Protein AF-A0A815X2V5-F1 (afdb_monomer)

Structure (mmCIF, N/CA/C/O backbone):
data_AF-A0A815X2V5-F1
#
_entry.id   AF-A0A815X2V5-F1
#
loop_
_atom_site.group_PDB
_atom_site.id
_atom_site.type_symbol
_atom_site.label_atom_id
_atom_site.label_alt_id
_atom_site.label_comp_id
_atom_site.label_asym_id
_atom_site.label_entity_id
_atom_site.label_seq_id
_atom_site.pdbx_PDB_ins_code
_atom_site.Cartn_x
_atom_site.Cartn_y
_atom_site.Cartn_z
_atom_site.occupancy
_atom_site.B_iso_or_equiv
_atom_site.auth_seq_id
_atom_site.auth_comp_id
_atom_site.auth_asym_id
_atom_site.auth_atom_id
_atom_site.pdbx_PDB_model_num
ATOM 1 N N . TRP A 1 1 ? 17.721 -2.792 -13.252 1.00 93.06 1 TRP A N 1
ATOM 2 C CA . TRP A 1 1 ? 18.511 -3.871 -13.878 1.00 93.06 1 TRP A CA 1
ATOM 3 C C . TRP A 1 1 ? 17.912 -5.203 -13.465 1.00 93.06 1 TRP A C 1
ATOM 5 O O . TRP A 1 1 ? 17.746 -5.418 -12.270 1.00 93.06 1 TRP A O 1
ATOM 15 N N . CYS A 1 2 ? 17.519 -6.047 -14.415 1.00 96.38 2 CYS A N 1
ATOM 16 C CA . CYS A 1 2 ? 16.808 -7.303 -14.162 1.00 96.38 2 CYS A CA 1
ATOM 17 C C . CYS A 1 2 ? 17.019 -8.313 -15.309 1.00 96.38 2 CYS A C 1
ATOM 19 O O . CYS A 1 2 ? 17.743 -8.020 -16.260 1.00 96.38 2 CYS A O 1
ATOM 21 N N . GLY A 1 3 ? 16.435 -9.511 -15.198 1.00 96.25 3 GLY A N 1
ATOM 22 C CA . GLY A 1 3 ? 16.600 -10.604 -16.164 1.00 96.25 3 GLY A CA 1
ATOM 23 C C . GLY A 1 3 ? 17.761 -11.556 -15.850 1.00 96.25 3 GLY A C 1
ATOM 24 O O . GLY A 1 3 ? 18.409 -11.487 -14.801 1.00 96.25 3 GLY A O 1
ATOM 25 N N . GLY A 1 4 ? 18.032 -12.476 -16.771 1.00 96.69 4 GLY A N 1
ATOM 26 C CA . GLY A 1 4 ? 19.073 -13.494 -16.667 1.00 96.69 4 GLY A CA 1
ATOM 27 C C . GLY A 1 4 ? 18.911 -14.359 -15.418 1.00 96.69 4 GLY A C 1
ATOM 28 O O . GLY A 1 4 ? 17.835 -14.876 -15.134 1.00 96.69 4 GLY A O 1
ATOM 29 N N . ASN A 1 5 ? 19.996 -14.500 -14.662 1.00 95.62 5 ASN A N 1
ATOM 30 C CA . ASN A 1 5 ? 20.064 -15.249 -13.407 1.00 95.62 5 ASN A CA 1
ATOM 31 C C . ASN A 1 5 ? 20.223 -14.338 -12.173 1.00 95.62 5 ASN A C 1
ATOM 33 O O . ASN A 1 5 ? 20.762 -14.777 -11.160 1.00 95.62 5 ASN A O 1
ATOM 37 N N . ILE A 1 6 ? 19.816 -13.064 -12.271 1.00 95.69 6 ILE A N 1
ATOM 38 C CA . ILE A 1 6 ? 20.029 -12.055 -11.214 1.00 95.69 6 ILE A CA 1
ATOM 39 C C . ILE A 1 6 ? 19.235 -12.385 -9.946 1.00 95.69 6 ILE A C 1
ATOM 41 O O . ILE A 1 6 ? 19.741 -12.225 -8.840 1.00 95.69 6 ILE A O 1
ATOM 45 N N . GLN A 1 7 ? 17.995 -12.836 -10.110 1.00 91.38 7 GLN A N 1
ATOM 46 C CA . GLN A 1 7 ? 17.125 -13.283 -9.027 1.00 91.38 7 GLN A CA 1
ATOM 47 C C . GLN A 1 7 ? 16.582 -14.672 -9.345 1.00 91.38 7 GLN A C 1
ATOM 49 O O . GLN A 1 7 ? 16.679 -15.143 -10.477 1.00 91.38 7 GLN A O 1
ATOM 54 N N . LYS A 1 8 ? 16.031 -15.335 -8.331 1.00 90.25 8 LYS A N 1
ATOM 55 C CA . LYS A 1 8 ? 15.317 -16.609 -8.473 1.00 90.25 8 LYS A CA 1
ATOM 56 C C . LYS A 1 8 ? 13.837 -16.392 -8.171 1.00 90.25 8 LYS A C 1
ATOM 58 O O . LYS A 1 8 ? 13.480 -15.395 -7.555 1.00 90.25 8 LYS A O 1
ATOM 63 N N . ASN A 1 9 ? 12.998 -17.335 -8.594 1.00 88.88 9 ASN A N 1
ATOM 64 C CA . ASN A 1 9 ? 11.562 -17.362 -8.297 1.00 88.88 9 ASN A CA 1
ATOM 65 C C . ASN A 1 9 ? 10.781 -16.116 -8.750 1.00 88.88 9 ASN A C 1
ATOM 67 O O . ASN A 1 9 ? 9.754 -15.812 -8.172 1.00 88.88 9 ASN A O 1
ATOM 71 N N . VAL A 1 10 ? 11.232 -15.408 -9.786 1.00 93.44 10 VAL A N 1
ATOM 72 C CA . VAL A 1 10 ? 10.475 -14.315 -10.421 1.00 93.44 10 VAL A CA 1
ATOM 73 C C . VAL A 1 10 ? 10.196 -14.664 -11.877 1.00 93.44 10 VAL A C 1
ATOM 75 O O . VAL A 1 1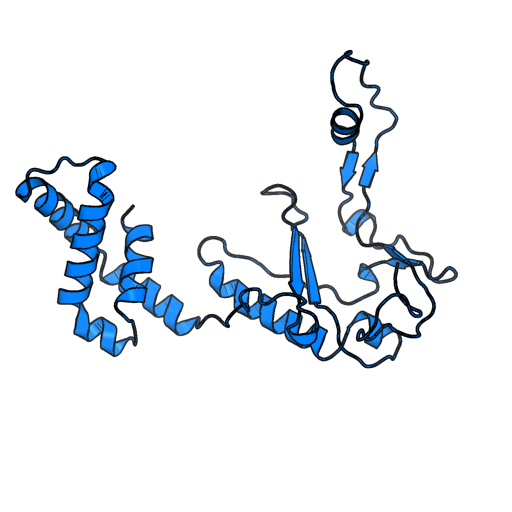0 ? 10.988 -15.357 -12.516 1.00 93.44 10 VAL A O 1
ATOM 78 N N . ALA A 1 11 ? 9.101 -14.155 -12.437 1.00 96.25 11 ALA A N 1
ATOM 79 C CA . ALA A 1 11 ? 8.707 -14.478 -13.809 1.00 96.25 11 ALA A CA 1
ATOM 80 C C . ALA A 1 11 ? 9.728 -14.080 -14.878 1.00 96.25 11 ALA A C 1
ATOM 82 O O . ALA A 1 11 ? 9.674 -14.610 -15.971 1.00 96.25 11 ALA A O 1
ATOM 83 N N . ILE A 1 12 ? 10.629 -13.138 -14.592 1.00 96.19 12 ILE A N 1
ATOM 84 C CA . ILE A 1 12 ? 11.593 -12.601 -15.566 1.00 96.19 12 ILE A CA 1
ATOM 85 C C . ILE A 1 12 ? 12.950 -13.323 -15.545 1.00 96.19 12 ILE A C 1
ATOM 87 O O . ILE A 1 12 ? 13.910 -12.869 -16.170 1.00 96.19 12 ILE A O 1
ATOM 91 N N . VAL A 1 13 ? 13.067 -14.430 -14.803 1.00 95.88 13 VAL A N 1
ATOM 92 C CA . VAL A 1 13 ? 14.271 -15.275 -14.829 1.00 95.88 13 VAL A CA 1
ATOM 93 C C . VAL A 1 13 ? 14.449 -15.876 -16.220 1.00 95.88 13 VAL A C 1
ATOM 95 O O . VAL A 1 13 ? 13.510 -16.401 -16.808 1.00 95.88 13 VAL A O 1
ATOM 98 N N . GLY A 1 14 ? 15.674 -15.832 -16.739 1.00 94.12 14 GLY A N 1
ATOM 99 C CA . GLY A 1 14 ? 16.024 -16.380 -18.051 1.00 94.12 14 GLY A CA 1
ATOM 100 C C . GLY A 1 14 ? 15.827 -15.420 -19.226 1.00 94.12 14 GLY A C 1
ATOM 101 O O . GLY A 1 14 ? 16.402 -15.666 -20.284 1.00 94.12 14 GLY A O 1
ATOM 102 N N . LEU A 1 15 ? 15.114 -14.299 -19.049 1.00 96.25 15 LEU A N 1
ATOM 103 C CA . LEU A 1 15 ? 15.068 -13.234 -20.058 1.00 96.25 15 LEU A CA 1
ATOM 104 C C . LEU A 1 15 ? 16.455 -12.609 -20.278 1.00 96.25 15 LEU A C 1
ATOM 106 O O . LEU A 1 15 ? 17.310 -12.684 -19.389 1.00 96.25 15 LEU A O 1
ATOM 110 N N . PRO A 1 16 ? 16.699 -11.932 -21.415 1.00 97.50 16 PRO A N 1
ATOM 111 C CA . PRO A 1 16 ? 17.879 -11.092 -21.572 1.00 97.50 16 PRO A CA 1
ATOM 112 C C . PRO A 1 16 ? 18.024 -10.107 -20.406 1.00 97.50 16 PRO A C 1
ATOM 114 O O . PRO A 1 16 ? 17.036 -9.573 -19.899 1.00 97.50 16 PRO A O 1
ATOM 117 N N . LYS A 1 17 ? 19.263 -9.861 -19.968 1.00 98.12 17 LYS A N 1
ATOM 118 C CA . LYS A 1 17 ? 19.509 -8.827 -18.958 1.00 98.12 17 LYS A CA 1
ATOM 119 C C . LYS A 1 17 ? 19.130 -7.471 -19.541 1.00 98.12 17 LYS A C 1
ATOM 121 O O . LYS A 1 17 ? 19.564 -7.135 -20.639 1.00 98.12 17 LYS A O 1
ATOM 126 N N . MET A 1 18 ? 18.342 -6.711 -18.796 1.00 97.94 18 MET A N 1
ATOM 127 C CA . MET A 1 18 ? 17.775 -5.451 -19.258 1.00 97.94 18 MET A CA 1
ATOM 128 C C . MET A 1 18 ? 17.782 -4.398 -18.151 1.00 97.94 18 MET A C 1
ATOM 130 O O . MET A 1 18 ? 17.844 -4.698 -16.950 1.00 97.94 18 MET A O 1
ATOM 134 N N . PHE A 1 19 ? 17.706 -3.138 -18.559 1.00 98.25 19 PHE A N 1
ATOM 135 C CA . PHE A 1 19 ? 17.505 -2.013 -17.660 1.00 98.25 19 PHE A CA 1
ATOM 136 C C . PHE A 1 19 ? 16.074 -1.500 -17.805 1.00 98.25 19 PHE A C 1
ATOM 138 O O . PHE A 1 19 ? 15.585 -1.349 -18.917 1.00 98.25 19 PHE A O 1
ATOM 145 N N . VAL A 1 20 ? 15.407 -1.239 -16.682 1.00 97.75 20 VAL A N 1
ATOM 146 C CA . VAL A 1 20 ? 14.068 -0.641 -16.656 1.00 97.75 20 VAL A CA 1
ATOM 147 C C . VAL A 1 20 ? 14.193 0.675 -15.906 1.00 97.75 20 VAL A C 1
ATOM 149 O O . VAL A 1 20 ? 14.583 0.670 -14.737 1.00 97.75 20 VAL A O 1
ATOM 152 N N . ILE A 1 21 ? 13.924 1.785 -16.587 1.00 97.31 21 ILE A N 1
ATOM 153 C CA . ILE A 1 21 ? 13.923 3.134 -16.014 1.00 97.31 21 ILE A CA 1
ATOM 154 C C . ILE A 1 21 ? 12.644 3.292 -15.193 1.00 97.31 21 ILE A C 1
ATOM 156 O O . ILE A 1 21 ? 11.559 3.101 -15.731 1.00 97.31 21 ILE A O 1
ATOM 160 N N . PHE A 1 22 ? 12.758 3.632 -13.907 1.00 94.19 22 PHE A N 1
ATOM 161 C CA . PHE A 1 22 ? 11.596 3.757 -13.012 1.00 94.19 22 PHE A CA 1
ATOM 162 C C . PHE A 1 22 ? 11.503 5.092 -12.258 1.00 94.19 22 PHE A C 1
ATOM 164 O O . PHE A 1 22 ? 10.437 5.385 -11.726 1.00 94.19 22 PHE A O 1
ATOM 171 N N . LYS A 1 23 ? 12.578 5.894 -12.210 1.00 91.62 23 LYS A N 1
ATOM 172 C CA . LYS A 1 23 ? 12.604 7.301 -11.763 1.00 91.62 23 LYS A CA 1
ATOM 173 C C . LYS A 1 23 ? 13.783 8.017 -12.433 1.00 91.62 23 LYS A C 1
ATOM 175 O O . LYS A 1 23 ? 14.802 7.377 -12.697 1.00 91.62 23 LYS A O 1
ATOM 180 N N . ILE A 1 24 ? 13.668 9.327 -12.655 1.00 90.69 24 ILE A N 1
ATOM 181 C CA . ILE A 1 24 ? 14.758 10.181 -13.150 1.00 90.69 24 ILE A CA 1
ATOM 182 C C . ILE A 1 24 ? 14.874 11.405 -12.245 1.00 90.69 24 ILE A C 1
ATOM 184 O O . ILE A 1 24 ? 13.880 12.079 -11.983 1.00 90.69 24 ILE A O 1
ATOM 188 N N . LYS A 1 25 ? 16.091 11.679 -11.771 1.00 87.62 25 LYS A N 1
ATOM 189 C CA . LYS A 1 25 ? 16.438 12.917 -11.073 1.00 87.62 25 LYS A CA 1
ATOM 190 C C . LYS A 1 25 ? 17.392 13.701 -11.957 1.00 87.62 25 LYS A C 1
ATOM 192 O O . LYS A 1 25 ? 18.361 13.121 -12.445 1.00 87.62 25 LYS A O 1
ATOM 197 N N . ILE A 1 26 ? 17.127 14.983 -12.148 1.00 86.88 26 ILE A N 1
ATOM 198 C CA . ILE A 1 26 ? 18.055 15.895 -12.816 1.00 86.88 26 ILE A CA 1
ATOM 199 C C . ILE A 1 26 ? 18.659 16.837 -11.783 1.00 86.88 26 ILE A C 1
ATOM 201 O O . ILE A 1 26 ? 18.026 17.154 -10.776 1.00 86.88 26 ILE A O 1
ATOM 205 N N . ARG A 1 27 ? 19.898 17.249 -12.021 1.00 81.06 27 ARG A N 1
ATOM 206 C CA . ARG A 1 27 ? 20.591 18.274 -11.247 1.00 81.06 27 ARG A CA 1
ATOM 207 C C . ARG A 1 27 ? 20.840 19.447 -12.179 1.00 81.06 27 ARG A C 1
ATOM 209 O O . ARG A 1 27 ? 21.274 19.226 -13.307 1.00 81.06 27 ARG A O 1
ATOM 216 N N . ASP A 1 28 ? 20.551 20.653 -11.715 1.00 71.38 28 ASP A N 1
ATOM 217 C CA . ASP A 1 28 ? 20.928 21.854 -12.450 1.00 71.38 28 ASP A CA 1
ATOM 218 C C . ASP A 1 28 ? 22.399 22.173 -12.151 1.00 71.38 28 ASP A C 1
ATOM 220 O O . ASP A 1 28 ? 22.767 22.451 -11.011 1.00 71.38 28 ASP A O 1
ATOM 224 N N . GLU A 1 29 ? 23.259 22.082 -13.165 1.00 67.25 29 GLU A N 1
ATOM 225 C CA . GLU A 1 29 ? 24.688 22.399 -13.045 1.00 67.25 29 GLU A CA 1
ATOM 226 C C . GLU A 1 29 ? 24.958 23.916 -13.002 1.00 67.25 29 GLU A C 1
ATOM 228 O O . GLU A 1 29 ? 26.080 24.329 -12.717 1.00 67.25 29 GLU A O 1
ATOM 233 N N . THR A 1 30 ? 23.953 24.760 -13.272 1.00 58.84 30 THR A N 1
ATOM 234 C CA . THR A 1 30 ? 24.095 26.227 -13.275 1.00 58.84 30 THR A CA 1
ATOM 235 C C . THR A 1 30 ? 23.895 26.870 -11.901 1.00 58.84 30 THR A C 1
ATOM 237 O O . THR A 1 30 ? 24.254 28.034 -11.710 1.00 58.84 30 THR A O 1
ATOM 240 N N . ILE A 1 31 ? 23.393 26.117 -10.919 1.00 54.53 31 ILE A N 1
ATOM 241 C CA . ILE A 1 31 ? 23.291 26.556 -9.526 1.00 54.53 31 ILE A CA 1
ATOM 242 C C . ILE A 1 31 ? 24.638 26.281 -8.840 1.00 54.53 31 ILE A C 1
ATOM 244 O O . ILE A 1 31 ? 24.909 25.192 -8.339 1.00 54.53 31 ILE A O 1
ATOM 248 N N . ILE A 1 32 ? 25.526 27.279 -8.869 1.00 50.56 32 ILE A N 1
ATOM 249 C CA . ILE A 1 32 ? 26.810 27.251 -8.159 1.00 50.56 32 ILE A CA 1
ATOM 250 C C . ILE A 1 32 ? 26.544 27.629 -6.702 1.00 50.56 32 ILE A C 1
ATOM 252 O O . ILE A 1 32 ? 26.343 28.802 -6.382 1.00 50.56 32 ILE A O 1
ATOM 256 N N . VAL A 1 33 ? 26.554 26.645 -5.808 1.00 50.75 33 VAL A N 1
ATOM 257 C CA . VAL A 1 33 ? 26.575 26.907 -4.368 1.00 50.75 33 VAL A CA 1
ATOM 258 C C . VAL A 1 33 ? 27.992 27.345 -4.011 1.00 50.75 33 VAL A C 1
ATOM 260 O O . VAL A 1 33 ? 28.946 26.595 -4.209 1.00 50.75 33 VAL A O 1
ATOM 263 N N . THR A 1 34 ? 28.154 28.575 -3.525 1.00 47.44 34 THR A N 1
ATOM 264 C CA . THR A 1 34 ? 29.413 29.002 -2.908 1.00 47.44 34 THR A CA 1
ATOM 265 C C . THR A 1 34 ? 29.694 28.079 -1.731 1.00 47.44 34 THR A C 1
ATOM 267 O O . THR A 1 34 ? 28.854 27.981 -0.836 1.00 47.44 34 THR A O 1
ATOM 270 N N . GLU A 1 35 ? 3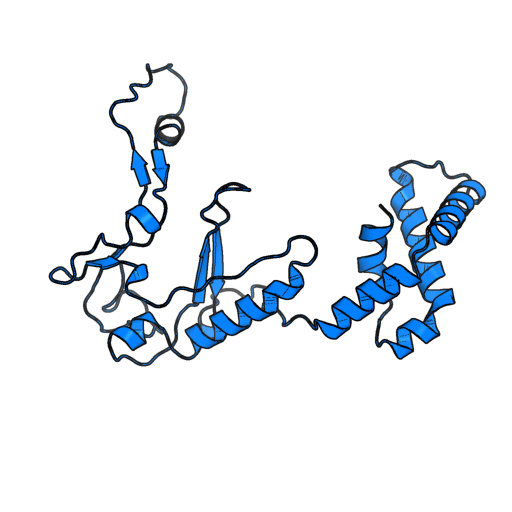0.838 27.396 -1.759 1.00 45.12 35 GLU A N 1
ATOM 271 C CA . GLU A 1 35 ? 31.336 26.546 -0.679 1.00 45.12 35 GLU A CA 1
ATOM 272 C C . GLU A 1 35 ? 31.271 27.318 0.647 1.00 45.12 35 GLU A C 1
ATOM 274 O O . GLU A 1 35 ? 32.094 28.188 0.921 1.00 45.12 35 GLU A O 1
ATOM 279 N N . ASN A 1 36 ? 30.267 27.033 1.475 1.00 47.66 36 ASN A N 1
ATOM 280 C CA . ASN A 1 36 ? 30.357 27.352 2.888 1.00 47.66 36 ASN A CA 1
ATOM 281 C C . ASN A 1 36 ? 31.097 26.173 3.515 1.00 47.66 36 ASN A C 1
ATOM 283 O O . ASN A 1 36 ? 30.552 25.072 3.590 1.00 47.66 36 ASN A O 1
ATOM 287 N N . GLU A 1 37 ? 32.353 26.400 3.902 1.00 46.00 37 GLU A N 1
ATOM 288 C CA . GLU A 1 37 ? 33.184 25.434 4.622 1.00 46.00 37 GLU A CA 1
ATOM 289 C C . GLU A 1 37 ? 32.420 24.921 5.859 1.00 46.00 37 GLU A C 1
ATOM 291 O O . GLU A 1 37 ? 32.326 25.613 6.874 1.00 46.00 37 GLU A O 1
ATOM 296 N N . GLY A 1 38 ? 31.834 23.720 5.770 1.00 54.66 38 GLY A N 1
ATOM 297 C CA . GLY A 1 38 ? 31.191 23.059 6.910 1.00 54.66 38 GLY A CA 1
ATOM 298 C C . GLY A 1 38 ? 29.949 22.204 6.634 1.00 54.66 38 GLY A C 1
ATOM 299 O O . GLY A 1 38 ? 29.575 21.450 7.529 1.00 54.66 38 GLY A O 1
ATOM 300 N N . GLU A 1 39 ? 29.311 22.274 5.458 1.00 49.22 39 GLU A N 1
ATOM 301 C CA . GLU A 1 39 ? 28.224 21.337 5.095 1.00 49.22 39 GLU A CA 1
ATOM 302 C C . GLU A 1 39 ? 28.804 20.101 4.378 1.00 49.22 39 GLU A C 1
ATOM 304 O O . GLU A 1 39 ? 29.594 20.235 3.443 1.00 49.22 39 GLU A O 1
ATOM 309 N N . ASP A 1 40 ? 28.423 18.893 4.820 1.00 51.56 40 ASP A N 1
ATOM 310 C CA . ASP A 1 40 ? 28.780 17.629 4.160 1.00 51.56 40 ASP A CA 1
ATOM 311 C C . ASP A 1 40 ? 28.403 17.701 2.666 1.00 51.56 40 ASP A C 1
ATOM 313 O O . ASP A 1 40 ? 27.263 18.018 2.321 1.00 51.56 40 ASP A O 1
ATOM 317 N N . GLU A 1 41 ? 29.328 17.354 1.763 1.00 49.94 41 GLU A N 1
ATOM 318 C CA . GLU A 1 41 ? 29.139 17.425 0.297 1.00 49.94 41 GLU A CA 1
ATOM 319 C C . GLU A 1 41 ? 27.868 16.694 -0.196 1.00 49.94 41 GLU A C 1
ATOM 321 O O . GLU A 1 41 ? 27.291 17.036 -1.232 1.00 49.94 41 GLU A O 1
ATOM 326 N N . ASN A 1 42 ? 27.389 15.707 0.571 1.00 51.12 42 ASN A N 1
ATOM 327 C CA . ASN A 1 42 ? 26.149 14.976 0.304 1.00 51.12 42 ASN A CA 1
ATOM 328 C C . ASN A 1 42 ? 24.872 15.796 0.561 1.00 51.12 42 ASN A C 1
ATOM 330 O O . ASN A 1 42 ? 23.862 15.552 -0.098 1.00 51.12 42 ASN A O 1
ATOM 334 N N . GLU A 1 43 ? 24.885 16.748 1.494 1.00 48.81 43 GLU A N 1
ATOM 335 C CA . GLU A 1 43 ? 23.714 17.553 1.864 1.00 48.81 43 GLU A CA 1
ATOM 336 C C . GLU A 1 43 ? 23.522 18.743 0.910 1.00 48.81 43 GLU A C 1
ATOM 338 O O . GLU A 1 43 ? 22.398 19.033 0.491 1.00 48.81 43 GLU A O 1
ATOM 343 N N . ALA A 1 44 ? 24.620 19.359 0.461 1.00 48.06 44 ALA A N 1
ATOM 344 C CA . ALA A 1 44 ? 24.599 20.418 -0.549 1.00 48.06 44 ALA A CA 1
ATOM 345 C C . ALA A 1 44 ? 24.155 19.897 -1.932 1.00 48.06 44 ALA A C 1
ATOM 347 O O . ALA A 1 44 ? 23.330 20.520 -2.597 1.00 48.06 44 ALA A O 1
ATOM 348 N N . ALA A 1 45 ? 24.608 18.704 -2.342 1.00 49.25 45 ALA A N 1
ATOM 349 C CA . ALA A 1 45 ? 24.227 18.091 -3.622 1.00 49.25 45 A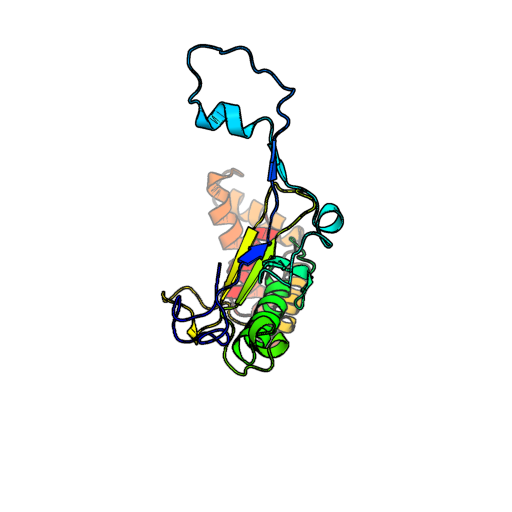LA A CA 1
ATOM 350 C C . ALA A 1 45 ? 22.729 17.719 -3.723 1.00 49.25 45 ALA A C 1
ATOM 352 O O . ALA A 1 45 ? 22.201 17.532 -4.825 1.00 49.25 45 ALA A O 1
ATOM 353 N N . LEU A 1 46 ? 22.029 17.605 -2.589 1.00 52.16 46 LEU A N 1
ATOM 354 C CA . LEU A 1 46 ? 20.604 17.275 -2.537 1.00 52.16 46 LEU A CA 1
ATOM 355 C C . LEU A 1 46 ? 19.683 18.491 -2.730 1.00 52.16 46 LEU A C 1
ATOM 357 O O . LEU A 1 46 ? 18.540 18.274 -3.137 1.00 52.16 46 LEU A O 1
ATOM 361 N N . LYS A 1 47 ? 20.157 19.728 -2.497 1.00 57.44 47 LYS A N 1
ATOM 362 C CA . LYS A 1 47 ? 19.345 20.960 -2.608 1.00 57.44 47 LYS A CA 1
ATOM 363 C C . LYS A 1 47 ? 18.988 21.329 -4.060 1.00 57.44 47 LYS A C 1
ATOM 365 O O . LYS A 1 47 ? 17.890 21.828 -4.286 1.00 57.44 47 LYS A O 1
ATOM 370 N N . ASP A 1 48 ? 19.827 20.975 -5.039 1.00 66.62 48 ASP A N 1
ATOM 371 C CA . ASP A 1 48 ? 19.709 21.462 -6.434 1.00 66.62 48 ASP A CA 1
ATOM 372 C C . ASP A 1 48 ? 19.284 20.388 -7.445 1.00 66.62 48 ASP A C 1
ATOM 374 O O . ASP A 1 48 ? 19.625 20.430 -8.632 1.00 66.62 48 ASP A O 1
ATOM 378 N N . SER A 1 49 ? 18.583 19.356 -6.976 1.00 74.19 49 SER A N 1
ATOM 379 C CA . SER A 1 49 ? 18.150 18.263 -7.842 1.00 74.19 49 SER A CA 1
ATOM 380 C C . SER A 1 49 ? 16.662 17.981 -7.718 1.00 74.19 49 SER A C 1
ATOM 382 O O . SER A 1 49 ? 16.136 17.782 -6.623 1.00 74.19 49 SER A O 1
ATOM 384 N N . ILE A 1 50 ? 15.995 17.900 -8.867 1.00 81.12 50 ILE A N 1
ATOM 385 C CA . ILE A 1 50 ? 14.553 17.691 -8.971 1.00 81.12 50 ILE A CA 1
ATOM 386 C C . ILE A 1 50 ? 14.252 16.315 -9.558 1.00 81.12 50 ILE A C 1
ATOM 388 O O . ILE A 1 50 ? 14.911 15.847 -10.490 1.00 81.12 50 ILE A O 1
ATOM 392 N N . TRP A 1 51 ? 13.263 15.637 -8.981 1.00 85.06 51 TRP A N 1
ATOM 393 C CA . TRP A 1 51 ? 12.685 14.441 -9.584 1.00 85.06 51 TRP A CA 1
ATOM 394 C C . TRP A 1 51 ? 11.767 14.872 -10.721 1.00 85.06 51 TRP A C 1
ATOM 396 O O . TRP A 1 51 ? 10.880 15.690 -10.496 1.00 85.06 51 TRP A O 1
ATOM 406 N N . LEU A 1 52 ? 11.979 14.323 -11.916 1.00 86.50 52 LEU A N 1
ATOM 407 C CA . LEU A 1 52 ? 11.115 14.608 -13.058 1.00 86.50 52 LEU A CA 1
ATOM 408 C C . LEU A 1 52 ? 9.741 13.970 -12.864 1.00 86.50 52 LEU A C 1
ATOM 410 O O . LEU A 1 52 ? 9.641 12.813 -12.425 1.00 86.50 52 LEU A O 1
ATOM 414 N N . ASP A 1 53 ? 8.696 14.699 -13.252 1.00 86.50 53 ASP A N 1
ATOM 415 C CA . ASP A 1 53 ? 7.342 14.152 -13.281 1.00 86.50 53 ASP A CA 1
ATOM 416 C C . ASP A 1 53 ? 7.305 12.995 -14.299 1.00 86.50 53 ASP A C 1
ATOM 418 O O . ASP A 1 53 ? 7.858 13.129 -15.395 1.00 86.50 53 ASP A O 1
ATOM 422 N N . PRO A 1 54 ? 6.677 11.847 -13.976 1.00 88.19 54 PRO A N 1
ATOM 423 C CA . PRO A 1 54 ? 6.429 10.741 -14.900 1.00 88.19 54 PRO A CA 1
ATOM 424 C C . PRO A 1 54 ? 6.143 11.140 -16.343 1.00 88.19 54 PRO A C 1
ATOM 426 O O . PRO A 1 54 ? 6.719 10.567 -17.272 1.00 88.19 54 PRO A O 1
ATOM 429 N N . LYS A 1 55 ? 5.277 12.140 -16.531 1.00 88.75 55 LYS A N 1
ATOM 430 C CA . LYS A 1 55 ? 4.820 12.623 -17.837 1.00 88.75 55 LYS A CA 1
ATOM 431 C C . LYS A 1 55 ? 5.977 13.111 -18.704 1.00 88.75 55 LYS A C 1
ATOM 433 O O . LYS A 1 55 ? 5.929 12.934 -19.919 1.00 88.75 55 LYS A O 1
ATOM 438 N N . GLU A 1 56 ? 7.027 13.651 -18.092 1.00 90.75 56 GLU A N 1
ATOM 439 C CA . GLU A 1 56 ? 8.191 14.220 -18.774 1.00 90.75 56 GLU A CA 1
ATOM 440 C C . GLU A 1 56 ? 9.146 13.153 -19.320 1.00 90.75 56 GLU A C 1
ATOM 442 O O . GLU A 1 56 ? 9.922 13.429 -20.234 1.00 90.75 56 GLU A O 1
ATOM 447 N N . TRP A 1 57 ? 9.090 11.921 -18.802 1.00 93.19 57 TRP A N 1
ATOM 448 C CA . TRP A 1 57 ? 10.042 10.867 -19.165 1.00 93.19 57 TRP A CA 1
ATOM 449 C C . TRP A 1 57 ? 9.409 9.546 -19.613 1.00 93.19 57 TRP A C 1
ATOM 451 O O . TRP A 1 57 ? 10.130 8.569 -19.817 1.00 93.19 57 TRP A O 1
ATOM 461 N N . THR A 1 58 ? 8.097 9.509 -19.867 1.00 93.62 58 THR A N 1
ATOM 462 C CA . THR A 1 58 ? 7.392 8.321 -20.402 1.00 93.62 58 THR A CA 1
ATOM 463 C C . THR A 1 58 ? 7.996 7.755 -21.692 1.00 93.62 58 THR A C 1
ATOM 465 O O . THR A 1 58 ? 7.984 6.544 -21.913 1.00 93.62 58 THR A O 1
ATOM 468 N N . ASN A 1 59 ? 8.575 8.617 -22.531 1.00 94.62 59 ASN A N 1
ATOM 469 C CA . ASN A 1 59 ? 9.153 8.238 -23.821 1.00 94.62 59 ASN A CA 1
ATOM 470 C C . ASN A 1 59 ? 10.650 7.895 -23.76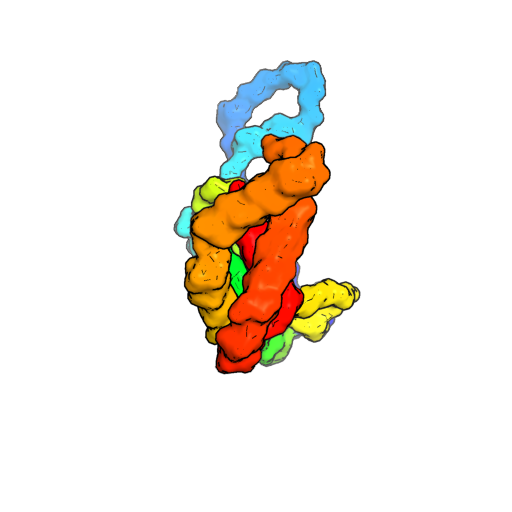2 1.00 94.62 59 ASN A C 1
ATOM 472 O O . ASN A 1 59 ? 11.218 7.489 -24.776 1.00 94.62 59 ASN A O 1
ATOM 476 N N . ILE A 1 60 ? 11.306 8.038 -22.605 1.00 97.06 60 ILE A N 1
ATOM 477 C CA . ILE A 1 60 ? 12.740 7.756 -22.470 1.00 97.06 60 ILE A CA 1
ATOM 478 C C . ILE A 1 60 ? 12.940 6.243 -22.367 1.00 97.06 60 ILE A C 1
ATOM 480 O O . ILE A 1 60 ? 12.636 5.638 -21.338 1.00 97.06 60 ILE A O 1
ATOM 484 N N . LYS A 1 61 ? 13.433 5.633 -23.450 1.00 97.38 61 LYS A N 1
ATOM 485 C CA . LYS A 1 61 ? 13.722 4.195 -23.585 1.00 97.38 61 LYS A CA 1
ATOM 486 C C . LYS A 1 61 ? 14.640 3.923 -24.777 1.00 97.38 61 LYS A C 1
ATOM 488 O O . LYS A 1 61 ? 14.788 4.766 -25.655 1.00 97.38 61 LYS A O 1
ATOM 493 N N . TRP A 1 62 ? 15.237 2.734 -24.821 1.00 98.06 62 TRP A N 1
ATOM 494 C CA . TRP A 1 62 ? 16.051 2.258 -25.943 1.00 98.06 62 TRP A CA 1
ATOM 495 C C . TRP A 1 62 ? 15.956 0.729 -26.061 1.00 98.06 62 TRP A C 1
ATOM 497 O O . TRP A 1 62 ? 16.838 -0.011 -25.618 1.00 98.06 62 TRP A O 1
ATOM 507 N N . HIS A 1 63 ? 14.860 0.243 -26.653 1.00 97.44 63 HIS A N 1
ATOM 508 C CA . HIS A 1 63 ? 14.542 -1.193 -26.717 1.00 97.44 63 HIS A CA 1
ATOM 509 C C . HIS A 1 63 ? 15.605 -2.027 -27.445 1.00 97.44 63 HIS A C 1
ATOM 511 O O . HIS A 1 63 ? 15.938 -3.106 -26.963 1.00 97.44 63 HIS A O 1
ATOM 517 N N . ASP A 1 64 ? 16.234 -1.503 -28.504 1.00 97.56 64 ASP A N 1
ATOM 518 C CA . ASP A 1 64 ? 17.350 -2.171 -29.209 1.00 97.56 64 ASP A CA 1
ATOM 519 C C . ASP A 1 64 ? 18.561 -2.458 -28.305 1.00 97.56 64 ASP A C 1
ATOM 521 O O . ASP A 1 64 ? 19.396 -3.314 -28.606 1.00 97.56 64 ASP A O 1
ATOM 525 N N . LYS A 1 65 ? 18.684 -1.724 -27.193 1.00 97.81 65 LYS A N 1
ATOM 526 C CA . LYS A 1 65 ? 19.715 -1.910 -26.164 1.00 97.81 65 LYS A CA 1
ATOM 527 C C . LYS A 1 65 ? 19.165 -2.529 -24.883 1.00 97.81 65 LYS A C 1
ATOM 529 O O . LYS A 1 65 ? 19.863 -2.533 -23.873 1.00 97.81 65 LYS A O 1
ATOM 534 N N . LEU A 1 66 ? 17.945 -3.069 -24.923 1.00 97.81 66 LEU A N 1
ATOM 535 C CA . LEU A 1 66 ? 17.251 -3.654 -23.775 1.00 97.81 66 LEU A CA 1
ATOM 536 C C . LEU A 1 66 ? 17.107 -2.653 -22.617 1.00 97.81 66 LEU A C 1
ATOM 538 O O . LEU A 1 66 ? 17.230 -3.005 -21.442 1.00 97.81 66 LEU A O 1
ATOM 542 N N . ILE A 1 67 ? 16.865 -1.387 -22.959 1.00 98.44 67 ILE A N 1
ATOM 543 C CA . ILE A 1 67 ? 16.511 -0.333 -22.015 1.00 98.44 67 ILE A CA 1
ATOM 544 C C . ILE A 1 67 ? 15.024 -0.047 -22.196 1.00 98.44 67 ILE A C 1
ATOM 546 O O . ILE A 1 67 ? 14.604 0.507 -23.211 1.00 98.44 67 ILE A O 1
ATOM 550 N N . TYR A 1 68 ? 14.237 -0.435 -21.207 1.00 98.25 68 TYR A N 1
ATOM 551 C CA . TYR A 1 68 ? 12.797 -0.234 -21.157 1.00 98.25 68 TYR A CA 1
ATOM 552 C C . TYR A 1 68 ? 12.462 0.904 -20.203 1.00 98.25 68 TYR A C 1
ATOM 554 O O . TYR A 1 68 ? 13.232 1.234 -19.296 1.00 98.25 68 TYR A O 1
ATOM 562 N N . ASN A 1 69 ? 11.287 1.479 -20.388 1.00 97.62 69 ASN A N 1
ATOM 563 C CA . ASN A 1 69 ? 10.681 2.371 -19.423 1.00 97.62 69 ASN A CA 1
ATOM 564 C C . ASN A 1 69 ? 9.691 1.581 -18.557 1.00 97.62 69 ASN A C 1
ATOM 566 O O . ASN A 1 69 ? 9.049 0.658 -19.052 1.00 97.62 69 ASN A O 1
ATOM 570 N N . ILE A 1 70 ? 9.530 1.922 -17.277 1.00 95.81 70 ILE A N 1
ATOM 571 C CA . ILE A 1 70 ? 8.507 1.293 -16.431 1.00 95.81 70 ILE A CA 1
ATOM 572 C C . ILE A 1 70 ? 7.099 1.457 -17.025 1.00 95.81 70 ILE A C 1
ATOM 574 O O . ILE A 1 70 ? 6.278 0.557 -16.879 1.00 95.81 70 ILE A O 1
ATOM 578 N N . PHE A 1 71 ? 6.860 2.542 -17.772 1.00 95.50 71 PHE A N 1
ATOM 579 C CA . PHE A 1 71 ? 5.612 2.810 -18.492 1.00 95.50 71 PHE A CA 1
ATOM 580 C C . PHE A 1 71 ? 5.413 1.955 -19.757 1.00 95.50 71 PHE A C 1
ATOM 582 O O . PHE A 1 71 ? 4.349 2.022 -20.366 1.00 95.50 71 PHE A O 1
ATOM 589 N N . ASP A 1 72 ? 6.390 1.129 -20.156 1.00 96.88 72 ASP A N 1
ATOM 590 C CA . ASP A 1 72 ? 6.171 0.086 -21.173 1.00 96.88 72 ASP A CA 1
ATOM 591 C C . ASP A 1 72 ? 5.350 -1.098 -20.614 1.00 96.88 72 ASP A C 1
ATOM 593 O O . ASP A 1 72 ? 4.878 -1.945 -21.376 1.00 96.88 72 ASP A O 1
ATOM 597 N N . PHE A 1 73 ? 5.173 -1.164 -19.290 1.00 96.12 73 PHE A N 1
ATOM 598 C CA . PHE A 1 73 ? 4.447 -2.214 -18.579 1.00 96.12 73 PHE A CA 1
ATOM 599 C C . PHE A 1 73 ? 3.193 -1.647 -17.885 1.00 96.12 73 PHE A C 1
ATOM 601 O O . PHE A 1 73 ? 3.096 -0.437 -17.683 1.00 96.12 73 PHE A O 1
ATOM 608 N N . PRO A 1 74 ? 2.225 -2.503 -17.498 1.00 95.38 74 PRO A N 1
ATOM 609 C CA . PRO A 1 74 ? 1.052 -2.086 -16.733 1.00 95.38 74 PRO A CA 1
ATOM 610 C C . PRO A 1 74 ? 1.388 -1.224 -15.509 1.00 95.38 74 PRO A C 1
ATOM 612 O O . PRO A 1 74 ? 2.224 -1.597 -14.683 1.00 95.38 74 PRO A O 1
ATOM 615 N N . ILE A 1 75 ? 0.680 -0.101 -15.393 1.00 93.81 75 ILE A N 1
ATOM 616 C CA . ILE A 1 75 ? 0.701 0.807 -14.246 1.00 93.81 75 ILE A CA 1
ATOM 617 C C . ILE A 1 75 ? -0.627 0.736 -13.496 1.00 93.81 75 ILE A C 1
ATOM 619 O O . ILE A 1 75 ? -1.664 0.428 -14.083 1.00 93.81 75 ILE A O 1
ATOM 623 N N . TYR A 1 76 ? -0.580 1.038 -12.203 1.00 94.62 76 TYR A N 1
ATOM 624 C CA . TYR A 1 76 ? -1.737 1.022 -11.317 1.00 94.62 76 TYR A CA 1
ATOM 625 C C . TYR A 1 76 ? -1.847 2.362 -10.599 1.00 94.62 76 TYR A C 1
ATOM 627 O O . TYR A 1 76 ? -0.833 2.957 -10.234 1.00 94.62 76 TYR A O 1
ATOM 635 N N . GLU A 1 77 ? -3.077 2.804 -10.370 1.00 93.25 77 GLU A N 1
ATOM 636 C CA . GLU A 1 77 ? -3.395 4.038 -9.662 1.00 93.25 77 GLU A CA 1
ATOM 637 C C . GLU A 1 77 ? -4.504 3.752 -8.651 1.00 93.25 77 GLU A C 1
ATOM 639 O O . GLU A 1 77 ? -5.434 2.992 -8.934 1.00 93.25 77 GLU A O 1
ATOM 644 N N . ILE A 1 78 ? -4.369 4.320 -7.455 1.00 92.31 78 ILE A N 1
ATOM 645 C CA . ILE A 1 78 ? -5.383 4.268 -6.404 1.00 92.31 78 ILE A CA 1
ATOM 646 C C . ILE A 1 78 ? -5.454 5.627 -5.722 1.00 92.31 78 ILE A C 1
ATOM 648 O O . ILE A 1 78 ? -4.443 6.321 -5.602 1.00 92.31 78 ILE A O 1
ATOM 652 N N . GLU A 1 79 ? -6.629 5.949 -5.200 1.00 89.88 79 GLU A N 1
ATOM 653 C CA . GLU A 1 79 ? -6.817 7.053 -4.269 1.00 89.88 79 GLU A CA 1
ATOM 654 C C . GLU A 1 79 ? -6.790 6.512 -2.832 1.00 89.88 79 GLU A C 1
ATOM 656 O O . GLU A 1 79 ? -7.369 5.459 -2.528 1.00 89.88 79 GLU A O 1
ATOM 661 N N . ILE A 1 80 ? -6.068 7.201 -1.947 1.00 87.50 80 ILE A N 1
ATOM 662 C CA . ILE A 1 80 ? -6.022 6.874 -0.521 1.00 87.50 80 ILE A CA 1
ATOM 663 C C . ILE A 1 80 ? -6.702 7.998 0.242 1.00 87.50 80 ILE A C 1
ATOM 665 O O . ILE A 1 80 ? -6.140 9.081 0.390 1.00 87.50 80 ILE A O 1
ATOM 669 N N . ASP A 1 81 ? -7.893 7.705 0.756 1.00 84.00 81 ASP A N 1
ATOM 670 C CA . ASP A 1 81 ? -8.555 8.558 1.732 1.00 84.00 81 ASP A CA 1
ATOM 671 C C . ASP A 1 81 ? -7.840 8.415 3.085 1.00 84.00 81 ASP A C 1
ATOM 673 O O . ASP A 1 81 ? -7.871 7.354 3.710 1.00 84.00 81 ASP A O 1
ATOM 677 N N . PHE A 1 82 ? -7.182 9.480 3.541 1.00 82.00 82 PHE A N 1
ATOM 678 C CA . PHE A 1 82 ? -6.486 9.501 4.830 1.00 82.00 82 PHE A CA 1
ATOM 679 C C . PHE A 1 82 ? -7.435 9.567 6.035 1.00 82.00 82 PHE A C 1
ATOM 681 O O . PHE A 1 82 ? -7.002 9.256 7.147 1.00 82.00 82 PHE A O 1
ATOM 688 N N . GLU A 1 83 ? -8.715 9.891 5.837 1.00 79.25 83 GLU A N 1
ATOM 689 C CA . GLU A 1 83 ? -9.747 9.761 6.871 1.00 79.25 83 GLU A CA 1
ATOM 690 C C . GLU A 1 83 ? -10.155 8.288 7.053 1.00 79.25 83 GLU A C 1
ATOM 692 O O . GLU A 1 83 ? -10.469 7.844 8.163 1.00 79.25 83 GLU A O 1
ATOM 697 N N . SER A 1 84 ? -10.052 7.487 5.985 1.00 76.31 84 SER A N 1
ATOM 698 C CA . SER A 1 84 ? -10.429 6.067 5.959 1.00 76.31 84 SER A CA 1
ATOM 699 C C . SER A 1 84 ? -9.382 5.143 5.304 1.00 76.31 84 SER A C 1
ATOM 701 O O . SER A 1 84 ? -9.749 4.272 4.508 1.00 76.31 84 SER A O 1
ATOM 703 N N . PRO A 1 85 ? -8.084 5.197 5.673 1.00 77.31 85 PRO A N 1
ATOM 704 C CA . PRO A 1 85 ? -6.998 4.583 4.891 1.00 77.31 85 PRO A CA 1
ATOM 705 C C . PRO A 1 85 ? -7.067 3.053 4.832 1.00 77.31 85 PRO A C 1
ATOM 707 O O . PRO A 1 85 ? -6.492 2.416 3.950 1.00 77.31 85 PRO A O 1
ATOM 710 N N . LYS A 1 86 ? -7.799 2.441 5.769 1.00 76.06 86 LYS A N 1
ATOM 711 C CA . LYS A 1 86 ? -8.066 1.000 5.791 1.00 76.06 86 LYS A CA 1
ATOM 712 C C . LYS A 1 86 ? -8.868 0.539 4.568 1.00 76.06 86 LYS A C 1
ATOM 714 O O . LYS A 1 86 ? -8.672 -0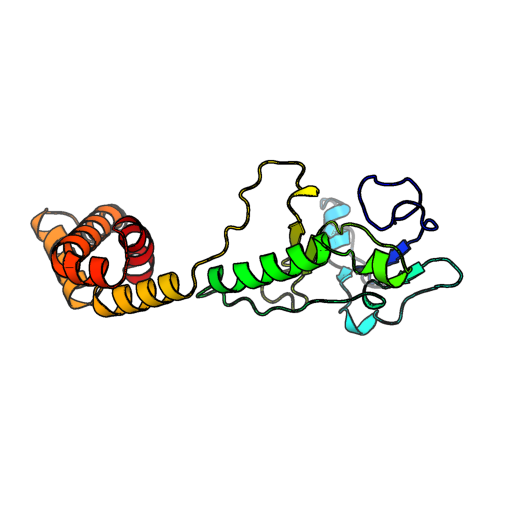.586 4.126 1.00 76.06 86 LYS A O 1
ATOM 719 N N . LEU A 1 87 ? -9.731 1.382 3.997 1.00 77.31 87 LEU A N 1
ATOM 720 C CA . LEU A 1 87 ? -10.531 1.015 2.823 1.00 77.31 87 LEU A CA 1
ATOM 721 C C . LEU A 1 87 ? -9.645 0.785 1.586 1.00 77.31 87 LEU A C 1
ATOM 723 O O . LEU A 1 87 ? -9.870 -0.156 0.826 1.00 77.31 87 LEU A O 1
ATOM 727 N N . SER A 1 88 ? -8.566 1.559 1.440 1.00 87.12 88 SER A N 1
ATOM 728 C CA . SER A 1 88 ? -7.604 1.411 0.337 1.00 87.12 88 SER A CA 1
ATOM 729 C C . SER A 1 88 ? -6.738 0.148 0.450 1.00 87.12 88 SER A C 1
ATOM 731 O O . SER A 1 88 ? -6.146 -0.294 -0.537 1.00 87.12 88 SER A O 1
ATOM 733 N N . GLN A 1 89 ? -6.678 -0.474 1.633 1.00 85.25 89 GLN A N 1
ATOM 734 C CA . GLN A 1 89 ? -5.864 -1.664 1.886 1.00 85.25 89 GLN A CA 1
ATOM 735 C C . GLN A 1 89 ? -6.303 -2.861 1.035 1.00 85.25 89 GLN A C 1
ATOM 737 O O . GLN A 1 89 ? -5.452 -3.573 0.504 1.00 85.25 89 GLN A O 1
ATOM 742 N N . ASN A 1 90 ? -7.611 -3.052 0.845 1.00 85.56 90 ASN A N 1
ATOM 743 C CA . ASN A 1 90 ? -8.133 -4.139 0.016 1.00 85.56 90 ASN A CA 1
ATOM 744 C C . ASN A 1 90 ? -7.675 -4.015 -1.433 1.00 85.56 90 ASN A C 1
ATOM 746 O O . ASN A 1 90 ? -7.253 -5.006 -2.024 1.00 85.56 90 ASN A O 1
ATOM 750 N N . LYS A 1 91 ? -7.678 -2.796 -1.983 1.00 91.06 91 LYS A N 1
ATOM 751 C CA . LYS A 1 91 ? -7.256 -2.574 -3.366 1.00 91.06 91 LYS A CA 1
ATOM 752 C C . LYS A 1 91 ? -5.760 -2.813 -3.555 1.00 91.06 91 LYS A C 1
ATOM 754 O O . LYS A 1 91 ? -5.351 -3.426 -4.539 1.00 91.06 91 LYS A O 1
ATOM 759 N N . LEU A 1 92 ? -4.947 -2.395 -2.582 1.00 93.06 92 LEU A N 1
ATOM 760 C CA . LEU A 1 92 ? -3.512 -2.692 -2.544 1.00 93.06 92 LEU A CA 1
ATOM 761 C C . LEU A 1 92 ? -3.237 -4.206 -2.549 1.00 93.06 92 LEU A C 1
ATOM 763 O O . LEU A 1 92 ? -2.349 -4.665 -3.272 1.00 93.06 92 LEU A O 1
ATOM 767 N N . ILE A 1 93 ? -3.995 -4.973 -1.756 1.00 89.44 93 ILE A N 1
ATOM 768 C CA . ILE A 1 93 ? -3.891 -6.438 -1.685 1.00 89.44 93 ILE A CA 1
ATOM 769 C C . ILE A 1 93 ? -4.309 -7.069 -3.013 1.00 89.44 93 ILE A C 1
ATOM 771 O O . ILE A 1 93 ? -3.543 -7.850 -3.567 1.00 89.44 93 ILE A O 1
ATOM 775 N N . GLU A 1 94 ? -5.483 -6.707 -3.532 1.00 91.50 94 GLU A N 1
ATOM 776 C CA . GLU A 1 94 ? -6.044 -7.237 -4.781 1.00 91.50 94 GLU A CA 1
ATOM 777 C C . GLU A 1 94 ? -5.044 -7.100 -5.936 1.00 91.50 94 GLU A C 1
ATOM 779 O O . GLU A 1 94 ? -4.674 -8.090 -6.567 1.00 91.50 94 GLU A O 1
ATOM 784 N N . ILE A 1 95 ? -4.519 -5.888 -6.144 1.00 95.56 95 ILE A N 1
ATOM 785 C CA . ILE A 1 95 ? -3.539 -5.601 -7.200 1.00 95.56 95 ILE A CA 1
ATOM 786 C C . ILE A 1 95 ? -2.254 -6.410 -6.988 1.00 95.56 95 ILE A C 1
ATOM 788 O O . ILE A 1 95 ? -1.690 -6.963 -7.933 1.00 95.56 95 ILE A O 1
ATOM 792 N N . THR A 1 96 ? -1.781 -6.514 -5.745 1.00 94.81 96 THR A N 1
ATOM 793 C CA . THR A 1 96 ? -0.568 -7.286 -5.442 1.00 94.81 96 THR A CA 1
ATOM 794 C C . THR A 1 96 ? -0.770 -8.777 -5.716 1.00 94.81 96 THR A C 1
ATOM 796 O O . THR A 1 96 ? 0.117 -9.406 -6.286 1.00 94.81 96 THR A O 1
ATOM 799 N N . GLN A 1 97 ? -1.935 -9.336 -5.380 1.00 92.88 97 GLN A N 1
ATOM 800 C CA . GLN A 1 97 ? -2.279 -10.734 -5.655 1.00 92.88 97 GLN A CA 1
ATOM 801 C C . GLN A 1 97 ? -2.414 -11.011 -7.156 1.00 92.88 97 GLN A C 1
ATOM 803 O O . GLN A 1 97 ? -2.053 -12.089 -7.625 1.00 92.88 97 GLN A O 1
ATOM 808 N N . GLU A 1 98 ? -2.916 -10.058 -7.942 1.00 95.19 98 GLU A N 1
ATOM 809 C CA . GLU A 1 98 ? -2.908 -10.157 -9.405 1.00 95.19 98 GLU A CA 1
ATOM 810 C C . GLU A 1 98 ? -1.485 -10.195 -9.966 1.00 95.19 98 GLU A C 1
ATOM 812 O O . GLU A 1 98 ? -1.167 -11.067 -10.778 1.00 95.19 98 GLU A O 1
ATOM 817 N N . VAL A 1 99 ? -0.612 -9.307 -9.481 1.00 96.12 99 VAL A N 1
ATOM 818 C CA . VAL A 1 99 ? 0.804 -9.264 -9.870 1.00 96.12 99 VAL A CA 1
ATOM 819 C C . VAL A 1 99 ? 1.548 -10.533 -9.454 1.00 96.12 99 VAL A C 1
ATOM 821 O O . VAL A 1 99 ? 2.348 -11.053 -10.234 1.00 96.12 99 VAL A O 1
ATOM 824 N N . GLU A 1 100 ? 1.284 -11.056 -8.257 1.00 94.50 100 GLU A N 1
ATOM 825 C CA . GLU A 1 100 ? 1.872 -12.306 -7.773 1.00 94.50 100 GLU A CA 1
ATOM 826 C C . GLU A 1 100 ? 1.386 -13.502 -8.592 1.00 94.50 100 GLU A C 1
ATOM 828 O O . GLU A 1 100 ? 2.191 -14.339 -8.979 1.00 94.50 100 GLU A O 1
ATOM 833 N N . ARG A 1 101 ? 0.104 -13.554 -8.962 1.00 94.69 101 ARG A N 1
ATOM 834 C CA . ARG A 1 101 ? -0.443 -14.622 -9.813 1.00 94.69 101 ARG A CA 1
ATOM 835 C C . ARG A 1 101 ? 0.164 -14.625 -11.216 1.00 94.69 101 ARG A C 1
ATOM 837 O O . ARG A 1 101 ? 0.400 -15.690 -11.786 1.00 94.69 101 ARG A O 1
ATOM 844 N N . GLN A 1 102 ? 0.378 -13.444 -11.795 1.00 96.06 102 GLN A N 1
ATOM 845 C CA . GLN A 1 102 ? 1.002 -13.292 -13.104 1.00 96.06 102 GLN A CA 1
ATOM 846 C C . GLN A 1 102 ? 1.778 -11.977 -13.183 1.00 96.06 102 GLN A C 1
ATOM 848 O O . GLN A 1 102 ? 1.197 -10.897 -13.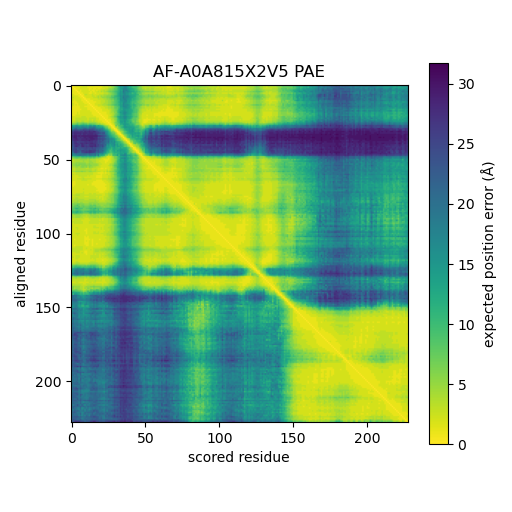290 1.00 96.06 102 GLN A O 1
ATOM 853 N N . CYS A 1 103 ? 3.107 -12.074 -13.236 1.00 96.94 103 CYS A N 1
ATOM 854 C CA . CYS A 1 103 ? 3.961 -10.900 -13.366 1.00 96.94 103 CYS A CA 1
ATOM 855 C C . CYS A 1 103 ? 3.650 -10.123 -14.662 1.00 96.94 103 CYS A C 1
ATOM 857 O O . CYS A 1 103 ? 3.776 -10.694 -15.753 1.00 96.94 103 CYS A O 1
ATOM 859 N N . PRO A 1 104 ? 3.338 -8.816 -14.590 1.00 97.06 104 PRO A N 1
ATOM 860 C CA . PRO A 1 104 ? 3.021 -8.015 -15.773 1.00 97.06 104 PRO A CA 1
ATOM 861 C C . PRO A 1 104 ? 4.226 -7.843 -16.711 1.00 97.06 104 PRO A C 1
ATOM 863 O O . PRO A 1 104 ? 4.072 -7.898 -17.930 1.00 97.06 104 PRO A O 1
ATOM 866 N N . VAL A 1 105 ? 5.438 -7.714 -16.155 1.00 96.94 105 VAL A N 1
ATOM 867 C CA . VAL A 1 105 ? 6.681 -7.630 -16.942 1.00 96.94 105 VAL A CA 1
ATOM 868 C C . VAL A 1 105 ? 6.971 -8.964 -17.630 1.00 96.94 105 VAL A C 1
ATOM 870 O O . VAL A 1 105 ? 7.265 -8.987 -18.818 1.00 96.94 105 VAL A O 1
ATOM 873 N N . GLY A 1 106 ? 6.831 -10.089 -16.919 1.00 97.00 106 GLY A N 1
ATOM 874 C CA . GLY A 1 106 ? 6.980 -11.419 -17.518 1.00 97.00 106 GLY A CA 1
ATOM 875 C C . GLY A 1 106 ? 5.989 -11.636 -18.662 1.00 97.00 106 GLY A C 1
ATOM 876 O O . GLY A 1 106 ? 6.388 -12.012 -19.763 1.00 97.00 106 GLY A O 1
ATOM 877 N N . LYS A 1 107 ? 4.713 -11.294 -18.439 1.00 97.25 107 LYS A N 1
ATOM 878 C CA . LYS A 1 107 ? 3.645 -11.401 -19.440 1.00 97.25 107 LYS A CA 1
ATOM 879 C C . LYS A 1 107 ? 3.947 -10.608 -20.710 1.00 97.25 107 LYS A C 1
ATOM 881 O O . LYS A 1 107 ? 3.717 -11.129 -21.797 1.00 97.25 107 LYS A O 1
ATOM 886 N N . TYR A 1 108 ? 4.483 -9.393 -20.584 1.00 97.06 108 TYR A N 1
ATOM 887 C CA . TYR A 1 108 ? 4.905 -8.576 -21.727 1.00 97.06 108 TYR A CA 1
ATOM 888 C C . TYR A 1 108 ? 5.908 -9.316 -22.631 1.00 97.06 108 TYR A C 1
ATOM 890 O O . TYR A 1 108 ? 5.821 -9.240 -23.853 1.00 97.06 108 TYR A O 1
ATOM 898 N N . PHE A 1 109 ? 6.811 -10.103 -22.040 1.00 96.81 109 PHE A N 1
ATOM 899 C CA . PHE A 1 109 ? 7.778 -10.940 -22.760 1.00 96.81 109 PHE A CA 1
ATOM 900 C C . PHE A 1 109 ? 7.278 -12.364 -23.050 1.00 96.81 109 PHE A C 1
ATOM 902 O O . PHE A 1 109 ? 8.080 -13.248 -23.344 1.00 96.81 109 PHE A O 1
ATOM 909 N N . ASN A 1 110 ? 5.963 -12.604 -22.985 1.00 96.50 110 ASN A N 1
ATOM 910 C CA . ASN A 1 110 ? 5.340 -13.922 -23.155 1.00 96.50 110 ASN A CA 1
ATOM 911 C C . ASN A 1 110 ? 5.854 -14.989 -22.171 1.00 96.50 110 ASN A C 1
ATOM 913 O O . ASN A 1 110 ? 5.862 -16.180 -22.482 1.00 96.50 110 ASN A O 1
ATOM 917 N N . GLN A 1 111 ? 6.266 -14.575 -20.972 1.00 95.06 111 GLN A N 1
ATOM 918 C CA . GLN A 1 111 ? 6.707 -15.465 -19.908 1.00 95.06 111 GLN A CA 1
ATOM 919 C C . GLN A 1 111 ? 5.672 -15.540 -18.784 1.00 95.06 111 GLN A C 1
ATOM 921 O O . GLN A 1 111 ? 5.116 -14.537 -18.334 1.00 95.06 111 GLN A O 1
ATOM 926 N N . THR A 1 112 ? 5.418 -16.755 -18.309 1.00 94.25 112 THR A N 1
ATOM 927 C CA . THR A 1 112 ? 4.557 -17.011 -17.153 1.00 94.25 112 THR A CA 1
ATOM 928 C C . THR A 1 112 ? 5.386 -17.122 -15.883 1.00 94.25 112 THR A C 1
ATOM 930 O O . THR A 1 112 ? 6.473 -17.696 -15.893 1.00 94.25 112 THR A O 1
ATOM 933 N N . GLY A 1 113 ? 4.843 -16.639 -14.774 1.00 94.12 113 GLY A N 1
ATOM 934 C CA . GLY A 1 113 ? 5.453 -16.768 -13.460 1.00 94.12 113 GLY A CA 1
ATOM 935 C C . GLY A 1 113 ? 4.973 -15.670 -12.527 1.00 94.12 113 GLY A C 1
ATOM 936 O O . GLY A 1 113 ? 4.235 -14.768 -12.937 1.00 94.12 113 GLY A O 1
ATOM 937 N N . ILE A 1 114 ? 5.439 -15.744 -11.288 1.00 94.81 114 ILE A N 1
ATOM 938 C CA . ILE A 1 114 ? 5.006 -14.843 -10.229 1.00 94.81 114 ILE A CA 1
ATOM 939 C C . ILE A 1 114 ? 5.729 -13.494 -10.277 1.00 94.81 114 ILE A C 1
ATOM 941 O O . ILE A 1 114 ? 6.897 -13.398 -10.680 1.00 94.81 114 ILE A O 1
ATOM 945 N N . GLY A 1 115 ? 5.003 -12.432 -9.937 1.00 94.81 115 GLY A N 1
ATOM 946 C CA . GLY A 1 115 ? 5.539 -11.088 -9.745 1.00 94.81 115 GLY A CA 1
ATOM 947 C C . GLY A 1 115 ? 5.778 -10.785 -8.269 1.00 94.81 115 GLY A C 1
ATOM 948 O O . GLY A 1 115 ? 5.057 -11.257 -7.401 1.00 94.81 115 GLY A O 1
ATOM 949 N N . GLU A 1 116 ? 6.775 -9.951 -7.980 1.00 92.88 116 GLU A N 1
ATOM 950 C CA . GLU A 1 116 ? 7.165 -9.658 -6.594 1.00 92.88 116 GLU A CA 1
ATOM 951 C C . GLU A 1 116 ? 6.146 -8.786 -5.843 1.00 92.88 116 GLU A C 1
ATOM 953 O O . GLU A 1 116 ? 5.986 -8.908 -4.628 1.00 92.88 116 GLU A O 1
ATOM 958 N N . GLY A 1 117 ? 5.472 -7.886 -6.562 1.00 93.25 117 GLY A N 1
ATOM 959 C CA . GLY A 1 117 ? 4.526 -6.921 -6.014 1.00 93.25 117 GLY A CA 1
ATOM 960 C C . GLY A 1 117 ? 4.593 -5.572 -6.724 1.00 93.25 117 GLY A C 1
ATOM 961 O O . GLY A 1 117 ? 5.066 -5.480 -7.858 1.00 93.25 117 GLY A O 1
ATOM 962 N N . VAL A 1 118 ? 4.129 -4.521 -6.048 1.00 95.56 118 VAL A N 1
ATOM 963 C CA . VAL A 1 118 ? 3.979 -3.171 -6.611 1.00 95.56 118 VAL A CA 1
ATOM 964 C C . VAL A 1 118 ? 4.670 -2.131 -5.733 1.00 95.56 118 VAL A C 1
ATOM 966 O O . VAL A 1 118 ? 4.607 -2.180 -4.503 1.00 95.56 118 VAL A O 1
ATOM 969 N N . VAL A 1 119 ? 5.335 -1.173 -6.380 1.00 93.88 119 VAL A N 1
ATOM 970 C CA . VAL A 1 119 ? 5.856 0.042 -5.744 1.00 93.88 119 VAL A CA 1
ATOM 971 C C . VAL A 1 119 ? 4.870 1.174 -6.004 1.00 93.88 119 VAL A C 1
ATOM 973 O O . VAL A 1 119 ? 4.557 1.471 -7.152 1.00 93.88 119 VAL A O 1
ATOM 976 N N . TRP A 1 120 ? 4.416 1.814 -4.935 1.00 93.25 120 TRP A N 1
ATOM 977 C CA . TRP A 1 120 ? 3.495 2.943 -4.939 1.00 93.25 120 TRP A CA 1
ATOM 978 C C . TRP A 1 120 ? 4.284 4.222 -4.697 1.00 93.25 120 TRP A C 1
ATOM 980 O O . TRP A 1 120 ? 5.159 4.260 -3.832 1.00 93.25 120 TRP A O 1
ATOM 990 N N . THR A 1 121 ? 4.026 5.263 -5.481 1.00 89.44 121 THR A N 1
ATOM 991 C CA . THR A 1 121 ? 4.665 6.576 -5.338 1.00 89.44 121 THR A CA 1
ATOM 992 C C . THR A 1 121 ? 3.610 7.649 -5.540 1.00 89.44 121 THR A C 1
ATOM 994 O O . THR A 1 121 ? 2.913 7.633 -6.550 1.00 89.44 121 THR A O 1
ATOM 997 N N . GLU A 1 122 ? 3.515 8.579 -4.596 1.00 87.81 122 GLU A N 1
ATOM 998 C CA . GLU A 1 122 ? 2.773 9.822 -4.782 1.00 87.81 122 GLU A CA 1
ATOM 999 C C . GLU A 1 122 ? 3.691 10.825 -5.492 1.00 87.81 122 GLU A C 1
ATOM 1001 O O . GLU A 1 122 ? 4.803 11.106 -5.041 1.00 87.81 122 GLU A O 1
ATOM 1006 N N . TRP A 1 123 ? 3.270 11.274 -6.676 1.00 78.50 123 TRP A N 1
ATOM 1007 C CA . TRP A 1 123 ? 4.093 12.115 -7.552 1.00 78.50 123 TRP A CA 1
ATOM 1008 C C . TRP A 1 123 ? 3.837 13.609 -7.376 1.00 78.50 123 TRP A C 1
ATOM 1010 O O . TRP A 1 123 ? 4.718 14.403 -7.690 1.00 78.50 123 TRP A O 1
ATOM 1020 N N . ALA A 1 124 ? 2.674 13.990 -6.838 1.00 74.62 124 ALA A N 1
ATOM 1021 C CA . ALA A 1 124 ? 2.337 15.386 -6.569 1.00 74.62 124 ALA A CA 1
ATOM 1022 C C . ALA A 1 124 ? 3.131 15.981 -5.388 1.00 74.62 124 ALA A C 1
ATOM 1024 O O . ALA A 1 124 ? 3.111 17.195 -5.196 1.00 74.62 124 ALA A O 1
ATOM 1025 N N . GLN A 1 125 ? 3.856 15.147 -4.632 1.00 68.81 125 GLN A N 1
ATOM 1026 C CA . GLN A 1 125 ? 4.689 15.518 -3.486 1.00 68.81 125 GLN A CA 1
ATOM 1027 C C . GLN A 1 125 ? 3.945 16.348 -2.433 1.00 68.81 125 GLN A C 1
ATOM 1029 O O . GLN A 1 125 ? 4.562 17.096 -1.672 1.00 68.81 125 GLN A O 1
ATOM 1034 N N . THR A 1 126 ? 2.621 16.202 -2.355 1.00 63.97 126 THR A N 1
ATOM 1035 C CA . THR A 1 126 ? 1.757 16.967 -1.442 1.00 63.97 126 THR A CA 1
ATOM 1036 C C . THR A 1 126 ? 2.142 16.759 0.021 1.00 63.97 126 THR A C 1
ATOM 1038 O O . THR A 1 126 ? 1.957 17.651 0.844 1.00 63.97 126 THR A O 1
ATOM 1041 N N . HIS A 1 127 ? 2.737 15.604 0.331 1.00 57.09 127 HIS A N 1
ATOM 1042 C CA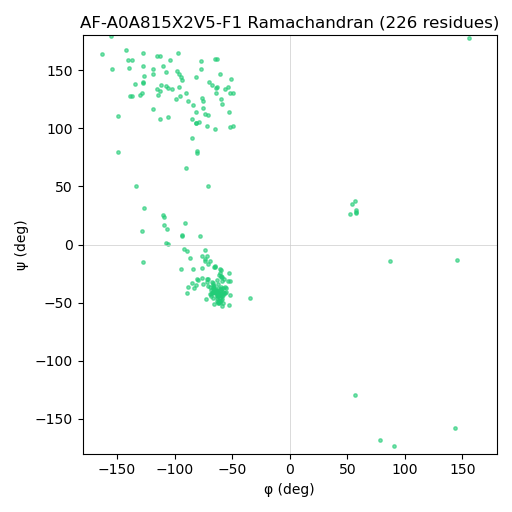 . HIS A 1 127 ? 3.188 15.214 1.666 1.00 57.09 127 HIS A CA 1
ATOM 1043 C C . HIS A 1 127 ? 4.672 14.789 1.671 1.00 57.09 127 HIS A C 1
ATOM 1045 O O . HIS A 1 127 ? 5.081 13.922 2.446 1.00 57.09 127 HIS A O 1
ATOM 1051 N N . GLY A 1 128 ? 5.491 15.379 0.789 1.00 64.56 128 GLY A N 1
ATOM 1052 C CA . GLY A 1 128 ? 6.848 14.907 0.490 1.00 64.56 128 GLY A CA 1
ATOM 1053 C C . GLY A 1 128 ? 6.837 13.697 -0.452 1.00 64.56 128 GLY A C 1
ATOM 1054 O O . GLY A 1 128 ? 5.814 13.367 -1.038 1.00 64.56 128 GLY A O 1
ATOM 1055 N N . SER A 1 129 ? 7.966 13.001 -0.627 1.00 68.94 129 SER A N 1
ATOM 1056 C CA . SER A 1 129 ? 8.024 11.823 -1.506 1.00 68.94 129 SER A CA 1
ATOM 1057 C C . SER A 1 129 ? 7.480 10.569 -0.804 1.00 68.94 129 SER A C 1
ATOM 1059 O O . SER A 1 129 ? 8.256 9.744 -0.307 1.00 68.94 129 SER A O 1
ATOM 1061 N N . LEU A 1 130 ? 6.156 10.399 -0.751 1.00 82.94 130 LEU A N 1
ATOM 1062 C CA . LEU A 1 130 ? 5.552 9.178 -0.213 1.00 82.94 130 LEU A CA 1
ATOM 1063 C C . LEU A 1 130 ? 5.792 8.024 -1.194 1.00 82.94 130 LEU A C 1
ATOM 1065 O O . LEU A 1 130 ? 5.276 8.002 -2.310 1.00 82.94 130 LEU A O 1
ATOM 1069 N N . THR A 1 131 ? 6.617 7.055 -0.800 1.00 88.50 131 THR A N 1
ATOM 1070 C CA . THR A 1 131 ? 6.886 5.848 -1.589 1.00 88.50 131 THR A CA 1
ATOM 1071 C C . THR A 1 131 ? 6.894 4.628 -0.681 1.00 88.50 131 THR A C 1
ATOM 1073 O O . THR A 1 131 ? 7.628 4.584 0.304 1.00 88.50 131 THR A O 1
ATOM 1076 N N . PHE A 1 132 ? 6.116 3.609 -1.032 1.00 90.38 132 PHE A N 1
ATOM 1077 C CA . PHE A 1 132 ? 6.099 2.332 -0.323 1.00 90.38 132 PHE A CA 1
ATOM 1078 C C . PHE A 1 132 ? 5.946 1.175 -1.308 1.00 90.38 132 PHE A C 1
ATOM 1080 O O . PHE A 1 132 ? 5.666 1.369 -2.487 1.00 90.38 132 PHE A O 1
ATOM 1087 N N . LYS A 1 133 ? 6.171 -0.051 -0.841 1.00 90.88 133 LYS A N 1
ATOM 1088 C CA . LYS A 1 133 ? 6.021 -1.261 -1.653 1.00 90.88 133 LYS A CA 1
ATOM 1089 C C . LYS A 1 133 ? 5.113 -2.248 -0.946 1.00 90.88 133 LYS A C 1
ATOM 1091 O O . LYS A 1 133 ? 5.234 -2.426 0.265 1.00 90.88 133 LYS A O 1
ATOM 1096 N N . VAL A 1 134 ? 4.260 -2.907 -1.715 1.00 91.50 134 VAL A N 1
ATOM 1097 C CA . VAL A 1 134 ? 3.454 -4.041 -1.264 1.00 91.50 134 VAL A CA 1
ATOM 1098 C C . VAL A 1 134 ? 3.936 -5.255 -2.042 1.00 91.50 134 VAL A C 1
ATOM 1100 O O . VAL A 1 134 ? 4.105 -5.176 -3.257 1.00 91.50 134 VAL A O 1
ATOM 1103 N N . LYS A 1 135 ? 4.247 -6.341 -1.334 1.00 89.31 135 LYS A N 1
ATOM 1104 C CA . LYS A 1 135 ? 4.785 -7.570 -1.920 1.00 89.31 135 LYS A CA 1
ATOM 1105 C C . LYS A 1 135 ? 3.850 -8.734 -1.659 1.00 89.31 135 LYS A C 1
ATOM 1107 O O . LYS A 1 135 ? 3.212 -8.765 -0.608 1.00 89.31 135 LYS A O 1
ATOM 1112 N N . GLY A 1 136 ? 3.809 -9.657 -2.612 1.00 85.69 136 GLY A N 1
ATOM 1113 C CA . GLY A 1 136 ? 3.110 -10.925 -2.459 1.00 85.69 136 GLY A CA 1
ATOM 1114 C C . GLY A 1 136 ? 3.736 -11.800 -1.367 1.00 85.69 136 GLY A C 1
ATOM 1115 O O . GLY A 1 136 ? 4.888 -11.586 -0.963 1.00 85.69 136 GLY A O 1
ATOM 1116 N N . GLU A 1 137 ? 2.965 -12.759 -0.860 1.00 83.62 137 GLU A N 1
ATOM 1117 C CA . GLU A 1 137 ? 3.380 -13.617 0.255 1.00 83.62 137 GLU A CA 1
ATOM 1118 C C . GLU A 1 137 ? 4.562 -14.522 -0.120 1.00 83.62 137 GLU A C 1
ATOM 1120 O O . GLU A 1 137 ? 5.500 -14.654 0.671 1.00 83.62 137 GLU A O 1
ATOM 1125 N N . GLU A 1 138 ? 4.590 -15.042 -1.350 1.00 80.31 138 GLU A N 1
ATOM 1126 C CA . GLU A 1 138 ? 5.650 -15.919 -1.873 1.00 80.31 138 GLU A CA 1
ATOM 1127 C C . GLU A 1 138 ? 7.004 -15.194 -1.983 1.00 80.31 138 GLU A C 1
ATOM 1129 O O . GLU A 1 138 ? 8.071 -15.811 -2.042 1.00 80.31 138 GLU A O 1
ATOM 1134 N N . HIS A 1 139 ? 6.977 -13.859 -1.971 1.00 74.81 139 HIS A N 1
ATOM 1135 C CA . HIS A 1 139 ? 8.147 -12.988 -2.044 1.00 74.81 139 HIS A CA 1
ATOM 1136 C C . HIS A 1 139 ? 8.490 -12.279 -0.726 1.00 74.81 139 HIS A C 1
ATOM 1138 O O . HIS A 1 139 ? 9.460 -11.506 -0.665 1.00 74.81 139 HIS A O 1
ATOM 1144 N N . SER A 1 140 ? 7.731 -12.524 0.344 1.00 70.88 140 SER A N 1
ATOM 1145 C CA . SER A 1 140 ? 7.991 -11.909 1.643 1.00 70.88 140 SER A CA 1
ATOM 1146 C C . SER A 1 140 ? 9.090 -12.659 2.403 1.00 70.88 140 SER A C 1
ATOM 1148 O O . SER A 1 140 ? 8.878 -13.713 2.993 1.00 70.88 140 SER A O 1
ATOM 1150 N N . VAL A 1 141 ? 10.292 -12.076 2.443 1.00 56.94 141 VAL A N 1
ATOM 1151 C CA . VAL A 1 141 ? 11.461 -12.600 3.187 1.00 56.94 141 VAL A CA 1
ATOM 1152 C C . VAL A 1 141 ? 11.318 -12.525 4.713 1.00 56.94 141 VAL A C 1
ATOM 1154 O O . VAL A 1 141 ? 12.091 -13.150 5.438 1.00 56.94 141 VAL A O 1
ATOM 1157 N N . SER A 1 142 ? 10.350 -11.767 5.224 1.00 51.94 142 SER A N 1
ATOM 1158 C CA . SER A 1 142 ? 10.077 -11.635 6.655 1.00 51.94 142 SER A CA 1
ATOM 1159 C C . SER A 1 142 ? 8.606 -11.912 6.957 1.00 51.94 142 SER A C 1
ATOM 1161 O O . SER A 1 142 ? 7.731 -11.705 6.117 1.00 51.94 142 SER A O 1
ATOM 1163 N N . LYS A 1 143 ? 8.317 -12.354 8.189 1.00 47.88 143 LYS A N 1
ATOM 1164 C CA . LYS A 1 143 ? 6.953 -12.455 8.743 1.00 47.88 143 LYS A CA 1
ATOM 1165 C C . LYS A 1 143 ? 6.374 -11.057 9.016 1.00 47.88 143 LYS A C 1
ATOM 1167 O O . LYS A 1 143 ? 5.984 -10.752 10.143 1.00 47.88 143 LYS A O 1
ATOM 1172 N N . VAL A 1 144 ? 6.426 -10.154 8.037 1.00 48.81 144 VAL A N 1
ATOM 1173 C CA . VAL A 1 144 ? 5.761 -8.852 8.143 1.00 48.81 144 VAL A CA 1
ATOM 1174 C C . VAL A 1 144 ? 4.268 -9.121 8.307 1.00 48.81 144 VAL A C 1
ATOM 1176 O O . VAL A 1 144 ? 3.765 -10.112 7.781 1.00 48.81 144 VAL A O 1
ATOM 1179 N N . LYS A 1 145 ? 3.564 -8.271 9.062 1.00 49.00 145 LYS A N 1
ATOM 1180 C CA . LYS A 1 145 ? 2.104 -8.358 9.173 1.00 49.00 145 LYS A CA 1
ATOM 1181 C C . LYS A 1 145 ? 1.533 -8.359 7.758 1.00 49.00 145 LYS A C 1
ATOM 1183 O O . LYS A 1 145 ? 1.681 -7.363 7.051 1.00 49.00 145 LYS A O 1
ATOM 1188 N N . THR A 1 146 ? 0.930 -9.473 7.359 1.00 53.84 146 THR A N 1
ATOM 1189 C CA . THR A 1 146 ? 0.147 -9.544 6.133 1.00 53.84 146 THR A CA 1
ATOM 1190 C C . THR A 1 146 ? -0.881 -8.423 6.188 1.00 53.84 146 THR A C 1
ATOM 1192 O O . THR A 1 146 ? -1.462 -8.145 7.246 1.00 53.84 146 THR A O 1
ATOM 1195 N N . LEU A 1 147 ? -1.049 -7.707 5.076 1.00 56.06 147 LEU A N 1
ATOM 1196 C CA . LEU A 1 147 ? -2.159 -6.778 4.959 1.00 56.06 147 LEU A CA 1
ATOM 1197 C C . LEU A 1 147 ? -3.414 -7.654 4.991 1.00 56.06 147 LEU A C 1
ATOM 1199 O O . LEU A 1 147 ? -3.737 -8.314 4.011 1.00 56.06 147 LEU A O 1
ATOM 1203 N N . ALA A 1 148 ? -4.055 -7.739 6.154 1.00 58.38 148 ALA A N 1
ATOM 1204 C CA . ALA A 1 148 ? -5.311 -8.452 6.269 1.00 58.38 148 ALA A CA 1
ATOM 1205 C C . ALA A 1 148 ? -6.366 -7.679 5.469 1.00 58.38 148 ALA A C 1
ATOM 1207 O O . ALA A 1 148 ? -6.389 -6.445 5.565 1.00 58.38 148 ALA A O 1
ATOM 1208 N N . PRO A 1 149 ? -7.216 -8.370 4.694 1.00 61.66 149 PRO A N 1
ATOM 1209 C CA . PRO A 1 149 ? -8.357 -7.725 4.082 1.00 61.66 149 PRO A CA 1
ATOM 1210 C C . PRO A 1 149 ? -9.194 -7.064 5.175 1.00 61.66 149 PRO A C 1
ATOM 1212 O O . PRO A 1 149 ? -9.430 -7.615 6.253 1.00 61.66 149 PRO A O 1
ATOM 1215 N N . VAL A 1 150 ? -9.574 -5.832 4.895 1.00 69.00 150 VAL A N 1
ATOM 1216 C CA . VAL A 1 150 ? -10.385 -4.996 5.754 1.00 69.00 150 VAL A CA 1
ATOM 1217 C C . VAL A 1 150 ? -11.842 -5.269 5.422 1.00 69.00 150 VAL A C 1
ATOM 1219 O O . VAL A 1 150 ? -12.262 -5.111 4.280 1.00 69.00 150 VAL A O 1
ATOM 1222 N N . ASP A 1 151 ? -12.623 -5.660 6.422 1.00 78.00 151 ASP A N 1
ATOM 1223 C CA . ASP A 1 151 ? -14.074 -5.750 6.287 1.00 78.00 151 ASP A CA 1
ATOM 1224 C C . ASP A 1 151 ? -14.657 -4.329 6.232 1.00 78.00 151 ASP A C 1
ATOM 1226 O O . ASP A 1 151 ? -14.708 -3.617 7.239 1.00 78.00 151 ASP A O 1
ATOM 1230 N N . THR A 1 152 ? -15.004 -3.885 5.024 1.00 74.88 152 THR A N 1
ATOM 1231 C CA . THR A 1 152 ? -15.494 -2.528 4.767 1.00 74.88 152 THR A CA 1
ATOM 1232 C C . THR A 1 152 ? -16.894 -2.315 5.326 1.00 74.88 152 THR A C 1
ATOM 1234 O O . THR A 1 152 ? -17.166 -1.236 5.841 1.00 74.88 152 THR A O 1
ATOM 1237 N N . GLU A 1 153 ? -17.754 -3.338 5.283 1.00 79.81 153 GLU A N 1
ATOM 1238 C CA . GLU A 1 153 ? -19.109 -3.279 5.846 1.00 79.81 153 GLU A CA 1
ATOM 1239 C C . GLU A 1 153 ? -19.043 -3.150 7.365 1.00 79.81 153 GLU A C 1
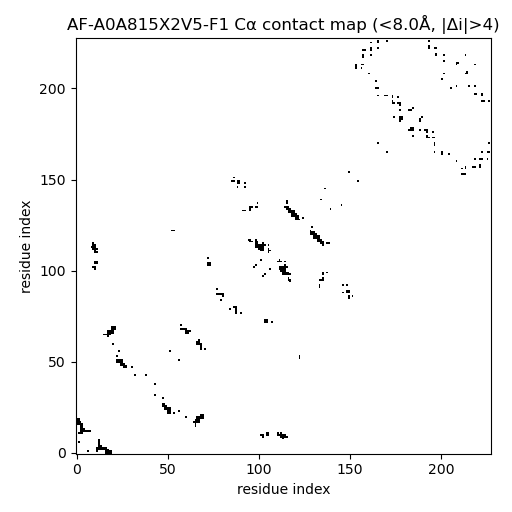ATOM 1241 O O . GLU A 1 153 ? -19.675 -2.269 7.948 1.00 79.81 153 GLU A O 1
ATOM 1246 N N . LYS A 1 154 ? -18.193 -3.958 8.010 1.00 83.62 154 LYS A N 1
ATOM 1247 C CA . LYS A 1 154 ? -17.968 -3.848 9.451 1.00 83.62 154 LYS A CA 1
ATOM 1248 C C . LYS A 1 154 ? -17.355 -2.499 9.829 1.00 83.62 154 LYS A C 1
ATOM 1250 O O . LYS A 1 154 ? -17.744 -1.924 10.840 1.00 83.62 154 LYS A O 1
ATOM 1255 N N . LEU A 1 155 ? -16.407 -1.971 9.051 1.00 83.44 155 LEU A N 1
ATOM 1256 C CA . LEU A 1 155 ? -15.832 -0.650 9.326 1.00 83.44 155 LEU A CA 1
ATOM 1257 C C . LEU A 1 155 ? -16.855 0.478 9.225 1.00 83.44 155 LEU A C 1
ATOM 1259 O O . LEU A 1 155 ? -16.849 1.355 10.089 1.00 83.44 155 LEU A O 1
ATOM 1263 N N . GLU A 1 156 ? -17.694 0.470 8.192 1.00 84.88 156 GLU A N 1
ATOM 1264 C CA . GLU A 1 156 ? -18.716 1.501 8.024 1.00 84.88 156 GLU A CA 1
ATOM 1265 C C . GLU A 1 156 ? -19.771 1.392 9.125 1.00 84.88 156 GLU A C 1
ATOM 1267 O O . GLU A 1 156 ? -20.086 2.383 9.775 1.00 84.88 156 GLU A O 1
ATOM 1272 N N . SER A 1 157 ? -20.181 0.167 9.467 1.00 87.50 157 SER A N 1
ATOM 1273 C CA . SER A 1 157 ? -21.060 -0.086 10.608 1.00 87.50 157 SER A CA 1
ATOM 1274 C C . SER A 1 157 ? -20.469 0.423 11.930 1.00 87.50 157 SER A C 1
ATOM 1276 O O . SER A 1 157 ? -21.175 1.044 12.724 1.00 87.50 157 SER A O 1
ATOM 1278 N N . ILE A 1 158 ? -19.161 0.239 12.164 1.00 90.69 158 ILE A N 1
ATOM 1279 C CA . ILE A 1 158 ? -18.476 0.812 13.334 1.00 90.69 158 ILE A CA 1
ATOM 1280 C C . ILE A 1 158 ? -18.527 2.342 13.294 1.00 90.69 158 ILE A C 1
ATOM 1282 O O . ILE A 1 158 ? -18.792 2.953 14.326 1.00 90.69 158 ILE A O 1
ATOM 1286 N N . LYS A 1 159 ? -18.273 2.978 12.145 1.00 88.75 159 LYS A N 1
ATOM 1287 C CA . LYS A 1 159 ? -18.343 4.444 12.028 1.00 88.75 159 LYS A CA 1
ATOM 1288 C C . LYS A 1 159 ? -19.746 4.963 12.328 1.00 88.75 159 LYS A C 1
ATOM 1290 O O . LYS A 1 159 ? -19.881 5.843 13.174 1.00 88.75 159 LYS A O 1
ATOM 1295 N N . GLU A 1 160 ? -20.769 4.391 11.700 1.00 90.19 160 GLU A N 1
ATOM 1296 C CA . GLU A 1 160 ? -22.174 4.751 11.921 1.00 90.19 160 GLU A CA 1
ATOM 1297 C C . GLU A 1 160 ? -22.575 4.560 13.387 1.00 90.19 160 GLU A C 1
ATOM 1299 O O . GLU A 1 160 ? -23.176 5.446 13.998 1.00 90.19 160 GLU A O 1
ATOM 1304 N N . PHE A 1 161 ? -22.175 3.438 13.991 1.00 93.62 161 PHE A N 1
ATOM 1305 C CA . PHE A 1 161 ? -22.429 3.157 15.399 1.00 93.62 161 PHE A CA 1
ATOM 1306 C C . PHE A 1 161 ? -21.755 4.171 16.326 1.00 93.62 161 PHE A C 1
ATOM 1308 O O . PHE A 1 161 ? -22.370 4.643 17.279 1.00 93.62 161 PHE A O 1
ATOM 1315 N N . ILE A 1 162 ? -20.499 4.535 16.062 1.00 93.06 162 ILE A N 1
ATOM 1316 C CA . ILE A 1 162 ? -19.782 5.547 16.846 1.00 93.06 162 ILE A CA 1
ATOM 1317 C C . ILE A 1 162 ? -20.410 6.929 16.650 1.00 93.06 162 ILE A C 1
ATOM 1319 O O . ILE A 1 162 ? -20.454 7.717 17.602 1.00 93.06 162 ILE A O 1
ATOM 1323 N N . GLU A 1 163 ? -20.939 7.219 15.459 1.00 91.94 163 GLU A N 1
ATOM 1324 C CA . GLU A 1 163 ? -21.653 8.465 15.208 1.00 91.94 163 GLU A CA 1
ATOM 1325 C C . GLU A 1 163 ? -22.916 8.569 16.061 1.00 91.94 163 GLU A C 1
ATOM 1327 O O . GLU A 1 163 ? -23.099 9.545 16.790 1.00 91.94 163 GLU A O 1
ATOM 1332 N N . TYR A 1 164 ? -23.699 7.495 16.056 1.00 93.62 164 TYR A N 1
ATOM 1333 C CA . TYR A 1 164 ? -24.901 7.321 16.856 1.00 93.62 164 TYR A CA 1
ATOM 1334 C C . TYR A 1 164 ? -24.636 7.336 18.375 1.00 93.62 164 TYR A C 1
ATOM 1336 O O . TYR A 1 164 ? -25.308 8.053 19.118 1.00 93.62 164 TYR A O 1
ATOM 1344 N N . ALA A 1 165 ? -23.656 6.565 18.854 1.00 92.50 165 ALA A N 1
ATOM 1345 C CA . ALA A 1 165 ? -23.466 6.294 20.277 1.00 92.50 165 ALA A CA 1
ATOM 1346 C C . ALA A 1 165 ? -22.586 7.333 20.992 1.00 92.50 165 ALA A C 1
ATOM 1348 O O . ALA A 1 165 ? -22.822 7.668 22.155 1.00 92.50 165 ALA A O 1
ATOM 1349 N N . CYS A 1 166 ? -21.547 7.862 20.349 1.00 94.19 166 CYS A N 1
ATOM 1350 C CA . CYS A 1 166 ? -20.610 8.784 20.995 1.00 94.19 166 CYS A CA 1
ATOM 1351 C C . CYS A 1 166 ? -21.072 10.243 20.835 1.00 94.19 166 CYS A C 1
ATOM 1353 O O . CYS A 1 166 ? -20.434 11.045 20.154 1.00 94.19 166 CYS A O 1
ATOM 1355 N N . THR A 1 167 ? -22.206 10.584 21.448 1.00 94.62 167 THR A N 1
ATOM 1356 C CA . THR A 1 167 ? -22.815 11.923 21.357 1.00 94.62 167 THR A CA 1
ATOM 1357 C C . THR A 1 167 ? -22.112 12.958 22.241 1.00 94.62 167 THR A C 1
ATOM 1359 O O . THR A 1 167 ? -21.504 12.620 23.260 1.00 94.62 167 THR A O 1
ATOM 1362 N N . GLU A 1 168 ? -22.261 14.249 21.917 1.00 93.00 168 GLU A N 1
ATOM 1363 C CA . GLU A 1 168 ? -21.756 15.343 22.765 1.00 93.00 168 GLU A CA 1
ATOM 1364 C C . GLU A 1 168 ? -22.296 15.282 24.199 1.00 93.00 168 GLU A C 1
ATOM 1366 O O . GLU A 1 168 ? -21.573 15.574 25.149 1.00 93.00 168 GLU A O 1
ATOM 1371 N N . ASN A 1 169 ? -23.556 14.881 24.380 1.00 94.25 169 ASN A N 1
ATOM 1372 C CA . ASN A 1 169 ? -24.148 14.763 25.710 1.00 94.25 169 ASN A CA 1
ATOM 1373 C C . ASN A 1 169 ? -23.449 13.686 26.542 1.00 94.25 169 ASN A C 1
ATOM 1375 O O . ASN A 1 169 ? -23.142 13.926 27.709 1.00 94.25 169 ASN A O 1
ATOM 1379 N N . ARG A 1 170 ? -23.137 12.533 25.940 1.00 94.12 170 ARG A N 1
ATOM 1380 C CA . ARG A 1 170 ? -22.396 11.457 26.610 1.00 94.12 170 ARG A CA 1
ATOM 1381 C C . ARG A 1 170 ? -20.965 11.902 26.938 1.00 94.12 170 ARG A C 1
ATOM 1383 O O . ARG A 1 170 ? -20.473 11.653 28.035 1.00 94.12 170 ARG A O 1
ATOM 1390 N N . MET A 1 171 ? -20.328 12.676 26.054 1.00 94.31 171 MET A N 1
ATOM 1391 C CA . MET A 1 171 ? -19.033 13.306 26.349 1.00 94.31 171 MET A CA 1
ATOM 1392 C C . MET A 1 171 ? -19.116 14.295 27.524 1.00 94.31 171 MET A C 1
ATOM 1394 O O . MET A 1 171 ? -18.262 14.273 28.406 1.00 94.31 171 MET A O 1
ATOM 1398 N N . ARG A 1 172 ? -20.160 15.132 27.598 1.00 94.06 172 ARG A N 1
ATOM 1399 C CA . ARG A 1 172 ? -20.368 16.047 28.737 1.00 94.06 172 ARG A CA 1
ATOM 1400 C C . ARG A 1 172 ? -20.541 15.286 30.051 1.00 94.06 172 ARG A C 1
ATOM 1402 O O . ARG A 1 172 ? -19.888 15.643 31.026 1.00 94.06 172 ARG A O 1
ATOM 1409 N N . GLN A 1 173 ? -21.313 14.200 30.049 1.00 93.62 173 GLN A N 1
ATOM 1410 C CA . GLN A 1 173 ? -21.461 13.328 31.220 1.00 93.62 173 GLN A CA 1
ATOM 1411 C C . GLN A 1 173 ? -20.120 12.725 31.663 1.00 93.62 173 GLN A C 1
ATOM 1413 O O . GLN A 1 173 ? -19.830 12.677 32.855 1.00 93.62 173 GLN A O 1
ATOM 1418 N N . GLY A 1 174 ? -19.249 12.346 30.724 1.00 94.06 174 GLY A N 1
ATOM 1419 C CA . GLY A 1 174 ? -17.915 11.851 31.070 1.00 94.06 174 GLY A CA 1
ATOM 1420 C C . GLY A 1 174 ? -17.001 12.913 31.681 1.00 94.06 174 GLY A C 1
ATOM 1421 O O . GLY A 1 174 ? -16.178 12.599 32.544 1.00 94.06 174 GLY A O 1
ATOM 1422 N N . LEU A 1 175 ? -17.150 14.178 31.279 1.00 94.00 175 LEU A N 1
ATOM 1423 C CA . LEU A 1 175 ? -16.463 15.294 31.936 1.00 94.00 175 LEU A CA 1
ATOM 1424 C C . LEU A 1 175 ? -17.011 15.538 33.347 1.00 94.00 175 LEU A C 1
ATOM 1426 O O . LEU A 1 175 ? -16.233 15.841 34.253 1.00 94.00 175 LEU A O 1
ATOM 1430 N N . ASP A 1 176 ? -18.318 15.378 33.550 1.00 94.88 176 ASP A N 1
ATOM 1431 C CA . ASP A 1 176 ? -18.932 15.464 34.877 1.00 94.88 176 ASP A CA 1
ATOM 1432 C C . ASP A 1 176 ? -18.458 14.325 35.787 1.00 94.88 176 ASP A C 1
ATOM 1434 O O . ASP A 1 176 ? -18.056 14.587 36.920 1.00 94.88 176 ASP A O 1
ATOM 1438 N N . TYR A 1 177 ? -18.331 13.102 35.266 1.00 95.00 177 TYR A N 1
ATOM 1439 C CA . TYR A 1 177 ? -17.718 11.987 35.990 1.00 95.00 177 TYR A CA 1
ATOM 1440 C C . TYR A 1 177 ? -16.290 12.308 36.462 1.00 95.00 177 TYR A C 1
ATOM 1442 O O . TYR A 1 177 ? -15.934 12.008 37.601 1.00 95.00 177 TYR A O 1
ATOM 1450 N N . LEU A 1 178 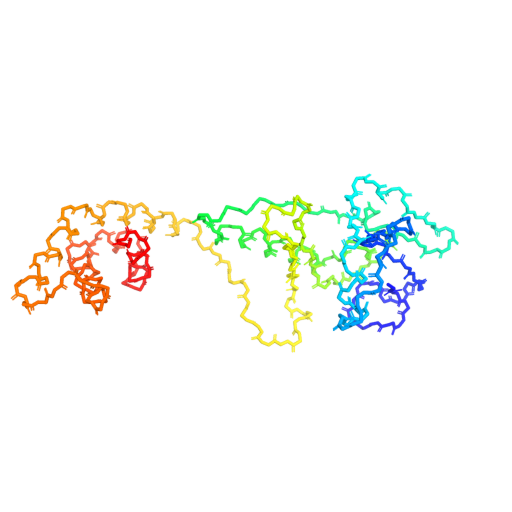? -15.458 12.967 35.641 1.00 94.81 178 LEU A N 1
ATOM 1451 C CA . LEU A 1 178 ? -14.131 13.405 36.100 1.00 94.81 178 LEU A CA 1
ATOM 1452 C C . LEU A 1 178 ? -14.226 14.364 37.294 1.00 94.81 178 LEU A C 1
ATOM 1454 O O . LEU A 1 178 ? -13.471 14.211 38.256 1.00 94.81 178 LEU A O 1
ATOM 1458 N N . ARG A 1 179 ? -15.158 15.324 37.253 1.00 93.50 179 ARG A N 1
ATOM 1459 C CA . ARG A 1 179 ? -15.375 16.284 38.347 1.00 93.50 179 ARG A CA 1
ATOM 1460 C C . ARG A 1 179 ? -15.827 15.581 39.625 1.00 93.50 179 ARG A C 1
ATOM 1462 O O . ARG A 1 179 ? -15.317 15.900 40.696 1.00 93.50 179 ARG A O 1
ATOM 1469 N N . GLU A 1 180 ? -16.725 14.605 39.514 1.00 93.62 180 GLU A N 1
ATOM 1470 C CA . GLU A 1 180 ? -17.190 13.780 40.638 1.00 93.62 180 GLU A CA 1
ATOM 1471 C C . GLU A 1 180 ? -16.054 12.971 41.273 1.00 93.62 180 GLU A C 1
ATOM 1473 O O . GLU A 1 180 ? -15.979 12.854 42.496 1.00 93.62 180 GLU A O 1
ATOM 1478 N N . GLN A 1 181 ? -15.118 12.477 40.458 1.00 93.50 181 GLN A N 1
ATOM 1479 C CA . GLN A 1 181 ? -13.897 11.812 40.924 1.00 93.50 181 GLN A CA 1
ATOM 1480 C C . GLN A 1 181 ? -12.810 12.790 41.409 1.00 93.50 181 GLN A C 1
ATOM 1482 O O . GLN A 1 181 ? -11.688 12.367 41.688 1.00 93.50 181 GLN A O 1
ATOM 1487 N N . GLN A 1 182 ? -13.118 14.090 41.513 1.00 93.50 182 GLN A N 1
ATOM 1488 C CA . GLN A 1 182 ? -12.186 15.155 41.909 1.00 93.50 182 GLN A CA 1
ATOM 1489 C C . GLN A 1 182 ? -10.949 15.249 40.996 1.00 93.50 182 GLN A C 1
ATOM 1491 O O . GLN A 1 182 ? -9.876 15.694 41.408 1.00 93.50 182 GLN A O 1
ATOM 1496 N N . LEU A 1 183 ? -11.096 14.843 39.734 1.00 92.81 183 LEU A N 1
ATOM 1497 C CA . LEU A 1 183 ? -10.064 14.936 38.710 1.00 92.81 183 LEU A CA 1
ATOM 1498 C C . LEU A 1 183 ? -10.218 16.234 37.916 1.00 92.81 183 LEU A C 1
ATOM 1500 O O . LEU A 1 183 ? -11.320 16.671 37.585 1.00 92.81 183 LEU A O 1
ATOM 1504 N N . THR A 1 184 ? -9.090 16.855 37.569 1.00 91.00 184 THR A N 1
ATOM 1505 C CA . THR A 1 184 ? -9.084 18.056 36.729 1.00 91.00 184 THR A CA 1
ATOM 1506 C C . THR A 1 184 ? -9.319 17.716 35.257 1.00 91.00 184 THR A C 1
ATOM 1508 O O . THR A 1 184 ? -8.946 16.641 34.782 1.00 91.00 184 THR A O 1
ATOM 1511 N N . ILE A 1 185 ? -9.910 18.647 34.506 1.00 88.81 185 ILE A N 1
ATOM 1512 C CA . ILE A 1 185 ? -10.079 18.520 33.051 1.00 88.81 185 ILE A CA 1
ATOM 1513 C C . ILE A 1 185 ? -8.757 18.918 32.384 1.00 88.81 185 ILE A C 1
ATOM 1515 O O . ILE A 1 185 ? -8.569 20.043 31.936 1.00 88.81 185 ILE A O 1
ATOM 1519 N N . GLU A 1 186 ? -7.806 17.990 32.391 1.00 89.81 186 GLU A N 1
ATOM 1520 C CA . GLU A 1 186 ? -6.461 18.157 31.842 1.00 89.81 186 GLU A CA 1
ATOM 1521 C C . GLU A 1 186 ? -6.050 16.904 31.063 1.00 89.81 186 GLU A C 1
ATOM 1523 O O . GLU A 1 186 ? -6.532 15.802 31.335 1.00 89.81 186 GLU A O 1
ATOM 1528 N N . MET A 1 187 ? -5.080 17.045 30.152 1.00 87.62 187 MET A N 1
ATOM 1529 C CA . MET A 1 187 ? -4.572 15.947 29.314 1.00 87.62 187 MET A CA 1
ATOM 1530 C C . MET A 1 187 ? -4.147 14.702 30.106 1.00 87.62 187 MET A C 1
ATOM 1532 O O . MET A 1 187 ? -4.328 13.581 29.635 1.00 87.62 187 MET A O 1
ATOM 1536 N N . LYS A 1 188 ? -3.653 14.878 31.340 1.00 92.50 188 LYS A N 1
ATOM 1537 C CA . LYS A 1 188 ? -3.286 13.771 32.240 1.00 92.50 188 LYS A CA 1
ATOM 1538 C C . LYS A 1 188 ? -4.464 12.845 32.590 1.00 92.50 188 LYS A C 1
ATOM 1540 O O . LYS A 1 188 ? -4.241 11.678 32.888 1.00 92.50 188 LYS A O 1
ATOM 1545 N N . ASN A 1 189 ? -5.701 13.347 32.515 1.00 93.19 189 ASN A N 1
ATOM 1546 C CA . ASN A 1 189 ? -6.930 12.628 32.863 1.00 93.19 189 ASN A CA 1
ATOM 1547 C C . ASN A 1 189 ? -7.758 12.195 31.639 1.00 93.19 189 ASN A C 1
ATOM 1549 O O . ASN A 1 189 ? -8.785 11.535 31.806 1.00 93.19 189 ASN A O 1
ATOM 1553 N N . VAL A 1 190 ? -7.306 12.488 30.410 1.00 93.31 190 VAL A N 1
ATOM 1554 C CA . VAL A 1 190 ? -7.998 12.079 29.168 1.00 93.31 190 VAL A CA 1
ATOM 1555 C C . VAL A 1 190 ? -8.171 10.563 29.099 1.00 93.31 190 VAL A C 1
ATOM 1557 O O . VAL A 1 190 ? -9.221 10.086 28.687 1.00 93.31 190 VAL A O 1
ATOM 1560 N N . GLY A 1 191 ? -7.191 9.785 29.567 1.00 93.56 191 GLY A N 1
ATOM 1561 C CA . GLY A 1 191 ? -7.318 8.325 29.626 1.00 93.56 191 GLY A CA 1
ATOM 1562 C C . GLY A 1 191 ? -8.493 7.860 30.497 1.00 93.56 191 GLY A C 1
ATOM 1563 O O . GLY A 1 191 ? -9.220 6.947 30.110 1.00 93.56 191 GLY A O 1
ATOM 1564 N N . THR A 1 192 ? -8.717 8.515 31.640 1.00 95.00 192 THR A N 1
ATOM 1565 C CA . THR A 1 192 ? -9.836 8.214 32.547 1.00 95.00 192 THR A CA 1
ATOM 1566 C C . THR A 1 192 ? -11.175 8.585 31.919 1.00 95.00 192 THR A C 1
ATOM 1568 O O . THR A 1 192 ? -12.111 7.791 31.985 1.00 95.00 192 THR A O 1
ATOM 1571 N N . PHE A 1 193 ? -11.245 9.744 31.258 1.00 96.31 193 PHE A N 1
ATOM 1572 C CA . PHE A 1 193 ? -12.423 10.181 30.506 1.00 96.31 193 PHE A CA 1
ATOM 1573 C C . PHE A 1 193 ? -12.791 9.194 29.392 1.00 96.31 193 PHE A C 1
ATOM 1575 O O . PHE A 1 193 ? -13.908 8.686 29.361 1.00 96.31 193 PHE A O 1
ATOM 1582 N N . ILE A 1 194 ? -11.830 8.857 28.525 1.00 95.69 194 ILE A N 1
ATOM 1583 C CA . ILE A 1 194 ? -12.036 7.916 27.418 1.00 95.69 194 ILE A CA 1
ATOM 1584 C C . ILE A 1 194 ? -12.464 6.544 27.938 1.00 95.69 194 ILE A C 1
ATOM 1586 O O . ILE A 1 194 ? -13.374 5.936 27.381 1.00 95.69 194 ILE A O 1
ATOM 1590 N N . LYS A 1 195 ? -11.851 6.056 29.023 1.00 95.69 195 LYS A N 1
ATOM 1591 C CA . LYS A 1 195 ? -12.226 4.774 29.629 1.00 95.69 195 LYS A CA 1
ATOM 1592 C C . LYS A 1 195 ? -13.665 4.785 30.143 1.00 95.69 195 LYS A C 1
ATOM 1594 O O . LYS A 1 195 ? -14.377 3.807 29.935 1.00 95.69 195 LYS A O 1
ATOM 1599 N N . TRP A 1 196 ? -14.083 5.860 30.812 1.00 96.94 196 TRP A N 1
ATOM 1600 C CA . TRP A 1 196 ? -15.466 6.003 31.261 1.00 96.94 196 TRP A CA 1
ATOM 1601 C C . TRP A 1 196 ? -16.426 6.003 30.069 1.00 96.94 196 TRP A C 1
ATOM 1603 O O . TRP A 1 196 ? -17.359 5.209 30.047 1.00 96.94 196 TRP A O 1
ATOM 1613 N N . LEU A 1 197 ? -16.129 6.806 29.045 1.00 96.38 197 LEU A N 1
ATOM 1614 C CA . LEU A 1 197 ? -16.975 6.963 27.865 1.00 96.38 197 LEU A CA 1
ATOM 1615 C C . LEU A 1 197 ? -17.138 5.652 27.085 1.00 96.38 197 LEU A C 1
ATOM 1617 O O . LEU A 1 197 ? -18.248 5.290 26.711 1.00 96.38 197 LEU A O 1
ATOM 1621 N N . VAL A 1 198 ? -16.046 4.910 26.880 1.00 96.75 198 VAL A N 1
ATOM 1622 C CA . VAL A 1 198 ? -16.077 3.584 26.243 1.00 96.75 198 VAL A CA 1
ATOM 1623 C C . VAL A 1 198 ? -16.935 2.609 27.048 1.00 96.75 198 VAL A C 1
ATOM 1625 O O . VAL A 1 198 ? -17.763 1.912 26.469 1.00 96.75 198 VAL A O 1
ATOM 1628 N N . ASN A 1 199 ? -16.763 2.566 28.371 1.00 96.88 199 ASN A N 1
ATOM 1629 C CA . ASN A 1 199 ? -17.527 1.659 29.226 1.00 96.88 199 ASN A CA 1
ATOM 1630 C C . ASN A 1 199 ? -19.019 2.007 29.259 1.00 96.88 199 ASN A C 1
ATOM 1632 O O . ASN A 1 199 ? -19.841 1.095 29.280 1.00 96.88 199 ASN A O 1
ATOM 1636 N N . ASP A 1 200 ? -19.358 3.297 29.265 1.00 97.06 200 ASP A N 1
ATOM 1637 C CA . ASP A 1 200 ? -20.741 3.765 29.192 1.00 97.06 200 ASP A CA 1
ATOM 1638 C C . ASP A 1 200 ? -21.393 3.329 27.875 1.00 97.06 200 ASP A C 1
ATOM 1640 O O . ASP A 1 200 ? -22.418 2.654 27.894 1.00 97.06 200 ASP A O 1
ATOM 1644 N N . ILE A 1 201 ? -20.733 3.581 26.737 1.00 96.38 201 ILE A N 1
ATOM 1645 C CA . ILE A 1 201 ? -21.213 3.147 25.415 1.00 96.38 201 ILE A CA 1
ATOM 1646 C C . ILE A 1 201 ? -21.398 1.627 25.370 1.00 96.38 201 ILE A C 1
ATOM 1648 O O . ILE A 1 201 ? -22.459 1.157 24.979 1.00 96.38 201 ILE A O 1
ATOM 1652 N N . ILE A 1 202 ? -20.397 0.848 25.792 1.00 96.31 202 ILE A N 1
ATOM 1653 C CA . ILE A 1 202 ? -20.480 -0.621 25.783 1.00 96.31 202 ILE A CA 1
ATOM 1654 C C . ILE A 1 202 ? -21.642 -1.118 26.647 1.00 96.31 202 ILE A C 1
ATOM 1656 O O . ILE A 1 202 ? -22.292 -2.103 26.303 1.00 96.31 202 ILE A O 1
ATOM 1660 N N . LYS A 1 203 ? -21.890 -0.468 27.787 1.00 95.75 203 LYS A N 1
ATOM 1661 C CA . LYS A 1 203 ? -22.944 -0.863 28.719 1.00 95.75 203 LYS A CA 1
ATOM 1662 C C . LYS A 1 203 ? -24.334 -0.525 28.183 1.00 95.75 203 LYS A C 1
ATOM 1664 O O . LYS A 1 203 ? -25.212 -1.380 28.252 1.00 95.75 203 LYS A O 1
ATOM 1669 N N . GLU A 1 204 ? -24.526 0.691 27.683 1.00 94.62 204 GLU A N 1
ATOM 1670 C CA . GLU A 1 204 ? -25.836 1.193 27.256 1.00 94.62 204 GLU A CA 1
ATOM 1671 C C . GLU A 1 204 ? -26.224 0.703 25.851 1.00 94.62 204 GLU A C 1
ATOM 1673 O O . GLU A 1 204 ? -27.399 0.485 25.583 1.00 94.62 204 GLU A O 1
ATOM 1678 N N . GLU A 1 205 ? -25.249 0.455 24.972 1.00 95.31 205 GLU A N 1
ATOM 1679 C CA . GLU A 1 205 ? -25.487 0.116 23.560 1.00 95.31 205 GLU A CA 1
ATOM 1680 C C . GLU A 1 205 ? -25.170 -1.345 23.215 1.00 95.31 205 GLU A C 1
ATOM 1682 O O . GLU A 1 205 ? -25.011 -1.697 22.043 1.00 95.31 205 GLU A O 1
ATOM 1687 N N . LYS A 1 206 ? -25.061 -2.221 24.221 1.00 92.62 206 LYS A N 1
ATOM 1688 C CA . LYS A 1 206 ? -24.635 -3.615 24.032 1.00 92.62 206 LYS A CA 1
ATOM 1689 C C . LYS A 1 206 ? -25.485 -4.378 23.014 1.00 92.62 206 LYS A C 1
ATOM 1691 O O . LYS A 1 206 ? -24.952 -5.148 22.216 1.00 92.62 206 LYS A O 1
ATOM 1696 N N . ASP A 1 207 ? -26.798 -4.175 23.038 1.00 88.94 207 ASP A N 1
ATOM 1697 C CA . ASP A 1 207 ? -27.721 -4.859 22.128 1.00 88.94 207 ASP A CA 1
ATOM 1698 C C . ASP A 1 207 ? -27.552 -4.367 20.686 1.00 88.94 207 ASP A C 1
ATOM 1700 O O . ASP A 1 207 ? -27.470 -5.179 19.763 1.00 88.94 207 ASP A O 1
ATOM 1704 N N . THR A 1 208 ? -27.398 -3.053 20.502 1.00 88.94 208 THR A N 1
ATOM 1705 C CA . THR A 1 208 ? -27.101 -2.423 19.209 1.00 88.94 208 THR A CA 1
ATOM 1706 C C . THR A 1 208 ? -25.763 -2.916 18.650 1.00 88.94 208 THR A C 1
ATOM 1708 O O . THR A 1 208 ? -25.672 -3.262 17.474 1.00 88.94 208 THR A O 1
ATOM 1711 N N . MET A 1 209 ? -24.735 -3.033 19.499 1.00 91.44 209 MET A N 1
ATOM 1712 C CA . MET A 1 209 ? -23.434 -3.593 19.117 1.00 91.44 209 MET A CA 1
ATOM 1713 C C . MET A 1 209 ? -23.557 -5.036 18.618 1.00 91.44 209 MET A C 1
ATOM 1715 O O . MET A 1 209 ? -23.027 -5.369 17.559 1.00 91.44 209 MET A O 1
ATOM 1719 N N . ASN A 1 210 ? -24.284 -5.884 19.353 1.00 88.81 210 ASN A N 1
ATOM 1720 C CA . ASN A 1 210 ? -24.485 -7.284 18.981 1.00 88.81 210 ASN A CA 1
ATOM 1721 C C . ASN A 1 210 ? -25.249 -7.419 17.656 1.00 88.81 210 ASN A C 1
ATOM 1723 O O . ASN A 1 210 ? -24.887 -8.257 16.831 1.00 88.81 210 ASN A O 1
ATOM 1727 N N . ALA A 1 211 ? -26.276 -6.590 17.439 1.00 85.25 211 ALA A N 1
ATOM 1728 C CA . ALA A 1 211 ? -27.052 -6.579 16.199 1.00 85.25 211 ALA A CA 1
ATOM 1729 C C . ALA A 1 211 ? -26.200 -6.200 14.975 1.00 85.25 211 ALA A C 1
ATOM 1731 O O . ALA A 1 211 ? -26.400 -6.752 13.895 1.00 85.25 211 ALA A O 1
ATOM 1732 N N . SER A 1 212 ? -25.220 -5.314 15.167 1.00 86.06 212 SER A N 1
ATOM 1733 C CA . SER A 1 212 ? -24.293 -4.852 14.128 1.00 86.06 212 SER A CA 1
ATOM 1734 C C . SER A 1 212 ? -22.973 -5.639 14.067 1.00 86.06 212 SER A C 1
ATOM 1736 O O . SER A 1 212 ? -22.067 -5.262 13.328 1.00 86.06 212 SER A O 1
ATOM 1738 N N . ASN A 1 213 ? -22.830 -6.731 14.832 1.00 87.50 213 ASN A N 1
ATOM 1739 C CA . ASN A 1 213 ? -21.599 -7.534 14.920 1.00 87.50 213 ASN A CA 1
ATOM 1740 C C . ASN A 1 213 ? -20.337 -6.711 15.293 1.00 87.50 213 ASN A C 1
ATOM 1742 O O . ASN A 1 213 ? -19.219 -6.977 14.832 1.00 87.50 213 ASN A O 1
ATOM 1746 N N . ILE A 1 214 ? -20.525 -5.694 16.137 1.00 91.44 214 ILE A N 1
ATOM 1747 C CA . ILE A 1 214 ? -19.474 -4.820 16.667 1.00 91.44 214 ILE A CA 1
ATOM 1748 C C . ILE A 1 214 ? -19.038 -5.362 18.025 1.00 91.44 214 ILE A C 1
ATOM 1750 O O . ILE A 1 214 ? -19.865 -5.569 18.912 1.00 91.44 214 ILE A O 1
ATOM 1754 N N . ASP A 1 215 ? -17.735 -5.567 18.213 1.00 92.94 215 ASP A N 1
ATOM 1755 C CA . ASP A 1 215 ? -17.208 -6.027 19.496 1.00 92.94 215 ASP A CA 1
ATOM 1756 C C . ASP A 1 215 ? -16.685 -4.873 20.372 1.00 92.94 215 ASP A C 1
ATOM 1758 O O . ASP A 1 215 ? -16.449 -3.746 19.930 1.00 92.94 215 ASP A O 1
ATOM 1762 N N . GLU A 1 216 ? -16.486 -5.146 21.662 1.00 93.62 216 GLU A N 1
ATOM 1763 C CA . GLU A 1 216 ? -15.997 -4.150 22.625 1.00 93.62 216 GLU A CA 1
ATOM 1764 C C . GLU A 1 216 ? -14.617 -3.575 22.251 1.00 93.62 216 GLU A C 1
ATOM 1766 O O . GLU A 1 216 ? -14.300 -2.429 22.594 1.00 93.62 216 GLU A O 1
ATOM 1771 N N . LYS A 1 217 ? -13.776 -4.341 21.537 1.00 92.25 217 LYS A N 1
ATOM 1772 C CA . LYS A 1 217 ? -12.452 -3.876 21.095 1.00 92.25 217 LYS A CA 1
ATOM 1773 C C . LYS A 1 217 ? -12.574 -2.905 19.929 1.00 92.25 217 LYS A C 1
ATOM 1775 O O . LYS A 1 217 ? -11.757 -1.985 19.853 1.00 92.25 217 LYS A O 1
ATOM 1780 N N . ASP A 1 218 ? -13.553 -3.093 19.050 1.00 91.88 218 ASP A N 1
ATOM 1781 C CA . ASP A 1 218 ? -13.864 -2.165 17.965 1.00 91.88 218 ASP A CA 1
ATOM 1782 C C . ASP A 1 218 ? -14.252 -0.792 18.536 1.00 91.88 218 ASP A C 1
ATOM 1784 O O . ASP A 1 218 ? -13.632 0.218 18.189 1.00 91.88 218 ASP A O 1
ATOM 1788 N N . VAL A 1 219 ? -15.164 -0.765 19.516 1.00 93.00 219 VAL A N 1
ATOM 1789 C CA . VAL A 1 219 ? -15.578 0.466 20.219 1.00 93.00 219 VAL A CA 1
ATOM 1790 C C . VAL A 1 219 ? -14.400 1.116 20.946 1.00 93.00 219 VAL A C 1
ATOM 1792 O O . VAL A 1 219 ? -14.122 2.301 20.758 1.00 93.00 219 VAL A O 1
ATOM 1795 N N . SER A 1 220 ? -13.642 0.329 21.716 1.00 92.94 220 SER A N 1
ATOM 1796 C CA . SER A 1 220 ? -12.480 0.815 22.478 1.00 92.94 220 SER A CA 1
ATOM 1797 C C . SER A 1 220 ? -11.400 1.454 21.597 1.00 92.94 220 SER A C 1
ATOM 1799 O O . SER A 1 220 ? -10.645 2.309 22.061 1.00 92.94 220 SER A O 1
ATOM 1801 N N . ARG A 1 221 ? -11.294 1.031 20.331 1.00 91.25 221 ARG A N 1
ATOM 1802 C CA . ARG A 1 221 ? -10.349 1.589 19.354 1.00 91.25 221 ARG A CA 1
ATOM 1803 C C . ARG A 1 221 ? -10.883 2.829 18.648 1.00 91.25 221 ARG A C 1
ATOM 1805 O O . ARG A 1 221 ? -10.076 3.686 18.298 1.00 91.25 221 ARG A O 1
ATOM 1812 N N . ALA A 1 222 ? -12.190 2.910 18.409 1.00 91.62 222 ALA A N 1
ATOM 1813 C CA . ALA A 1 222 ? -12.790 3.960 17.591 1.00 91.62 222 ALA A CA 1
ATOM 1814 C C . ALA A 1 222 ? -13.188 5.211 18.395 1.00 91.62 222 ALA A C 1
ATOM 1816 O O . ALA A 1 222 ? -12.886 6.324 17.966 1.00 91.62 222 ALA A O 1
ATOM 1817 N N . VAL A 1 223 ? -13.775 5.046 19.590 1.00 93.50 223 VAL A N 1
ATOM 1818 C CA . VAL A 1 223 ? -14.211 6.164 20.457 1.00 93.50 223 VAL A CA 1
ATOM 1819 C C . VAL A 1 223 ? -13.106 7.201 20.720 1.00 93.50 223 VAL A C 1
ATOM 1821 O O . VAL A 1 223 ? -13.392 8.392 20.602 1.00 93.50 223 VAL A O 1
ATOM 1824 N N . PRO A 1 224 ? -11.840 6.826 21.017 1.00 91.94 224 PRO A N 1
ATOM 1825 C CA . PRO A 1 224 ? -10.797 7.807 21.306 1.00 91.94 224 PRO A CA 1
ATOM 1826 C C . PRO A 1 224 ? -10.497 8.773 20.158 1.00 91.94 224 PRO A C 1
ATOM 1828 O O . PRO A 1 224 ? -9.997 9.856 20.428 1.00 91.94 224 PRO A O 1
ATOM 1831 N N . ASN A 1 225 ? -10.747 8.386 18.905 1.00 88.25 225 ASN A N 1
ATOM 1832 C CA . ASN A 1 225 ? -10.504 9.262 17.758 1.00 88.25 225 ASN A CA 1
ATOM 1833 C C . ASN A 1 225 ? -11.624 10.289 17.573 1.00 88.25 225 ASN A C 1
ATOM 1835 O O . ASN A 1 225 ? -11.345 11.383 17.108 1.00 88.25 225 ASN A O 1
ATOM 1839 N N . LYS A 1 226 ? -12.865 9.950 17.947 1.00 88.75 226 LYS A N 1
ATOM 1840 C CA . LYS A 1 226 ? -14.000 10.883 17.901 1.00 88.75 226 LYS A CA 1
ATOM 1841 C C . LYS A 1 226 ? -14.043 11.815 19.116 1.00 88.75 226 LYS A C 1
ATOM 1843 O O . LYS A 1 226 ? -14.479 12.951 19.005 1.00 88.75 226 LYS A O 1
ATOM 1848 N N . ALA A 1 227 ? -13.642 11.316 20.283 1.00 86.38 227 ALA A N 1
ATOM 1849 C CA . ALA A 1 227 ? -13.794 12.023 21.554 1.00 86.38 227 ALA A CA 1
ATOM 1850 C C . ALA A 1 227 ? -12.612 12.940 21.931 1.00 86.38 227 ALA A C 1
ATOM 1852 O O . ALA A 1 227 ? -12.678 13.599 22.970 1.00 86.38 227 ALA A O 1
ATOM 1853 N N . LYS A 1 228 ? -11.519 12.928 21.158 1.00 80.00 228 LYS A N 1
ATOM 1854 C CA . LYS A 1 228 ? -10.360 13.819 21.329 1.00 80.00 228 LYS A CA 1
ATOM 1855 C C . LYS A 1 228 ? -10.504 15.051 20.456 1.00 80.00 228 LYS A C 1
ATOM 1857 O O . LYS A 1 228 ? -10.120 16.129 20.955 1.00 80.00 228 LYS A O 1
#

Solvent-accessible surface area (backbone atoms only — not comparable to full-atom values): 13732 Å² total; per-residue (Å²): 106,49,29,30,82,77,60,78,94,43,22,43,50,69,40,75,67,30,38,56,49,83,81,54,72,49,66,58,85,84,69,76,74,77,85,64,95,83,67,58,73,72,63,64,65,57,75,53,48,49,72,60,58,67,84,81,50,61,82,57,62,40,68,98,74,37,26,40,28,52,73,81,36,89,82,87,87,84,78,73,51,85,93,51,51,62,66,42,45,39,58,56,47,54,55,18,51,48,26,25,70,43,12,56,67,15,46,76,72,77,30,79,35,33,24,59,42,46,78,49,69,53,82,84,42,87,81,46,84,47,67,53,72,51,63,21,77,96,61,50,92,60,93,62,84,71,85,68,78,57,62,60,68,59,52,50,50,51,52,54,49,46,60,70,64,68,35,72,66,56,52,51,51,30,54,48,51,35,51,76,71,72,42,69,99,44,82,90,39,46,65,58,36,49,52,49,43,45,51,49,46,54,66,78,39,44,67,62,28,58,78,64,74,50,51,73,67,57,49,62,64,49,50,59,72,77,75,106

Sequence (228 aa):
WCGGNIQKNVAIVGLPKMFVIFKIKIRDETIIVTENEGEDENEAALKDSIWLDPKEWTNIKWHDKLIYNIFDFPIYEIEIDFESPKLSQNKLIEITQEVERQCPVGKYFNQTGIGEGVVWTEWAQTHGSLTFKVKGEEHSVSKVKTLAPVDTEKLESIKEFIEYACTENRMRQGLDYLREQQLTIEMKNVGTFIKWLVNDIIKEEKDTMNASNIDEKDVSRAVPNKAK

Organism: NCBI:txid433720

Nearest PDB structures (foldseek):
  6c48-assembly1_A  TM=2.307E-01  e=3.258E+00  Homo sapiens
  2pgh-assembly1_B  TM=2.029E-01  e=1.878E+00  Sus scrofa

Radius of gyration: 25.96 Å; Cα contacts (8 Å, |Δi|>4): 259; chains: 1; bounding box: 61×46×71 Å

Mean predicted aligned error: 11.82 Å

Foldseek 3Di:
DDADPPDPQAQRHNPPDAAEAEWDKDFDPPPDDDDPPPDDPVVVRVVGIDIDFCVVCLPPADVVRRGHYPNVWDDDDDDADPVCNLQCLQVQVVQQVVQQQAPRVSVVVVTGGGHFFDWDWDRVCPVHTDIDTDGDPVNDPDPDPDSPRDPPLLVVLLVVLCVVQVDPVLLVVLVVVCVVVVHDPDPVCVVVSLVSSLVVSCVPCVVVCVVSVHDSVSSSVPNSVVSD

Secondary structure (DSSP, 8-state):
-B-TTSSSSSTTTTSPPBEEE---EEE-TT------TTS-HHHHHHHTEEEPPHHHHTT--BGGGTEEEGGGS--------SSSHHHHHHHHHHHHHHHHHS-HHHHHTT------EEEEE-SS-BTB--EEEEE-GGG-SS-----PPP-HHHHHHHHHHHHHHS-HHHHHHHHHHHHHTT--SSGGGHHHHHHHHHHHHHHHSHHHHHHTT--HHHHHHHHHHH--

pLDDT: mean 85.77, std 14.49, range [45.12, 98.44]